Protein AF-A0A1D8GBT1-F1 (afdb_monomer_lite)

Organism: NCBI:txid1424294

Structure (mmCIF, N/CA/C/O backbone):
data_AF-A0A1D8GBT1-F1
#
_entry.id   AF-A0A1D8GBT1-F1
#
loop_
_atom_site.group_PDB
_atom_site.id
_atom_site.type_symbol
_atom_site.label_atom_id
_atom_site.label_alt_id
_atom_site.label_comp_id
_atom_site.label_asym_id
_atom_site.label_entity_id
_atom_site.label_seq_id
_atom_site.pdbx_PDB_ins_code
_atom_site.Cartn_x
_atom_site.Cartn_y
_atom_site.Cartn_z
_atom_site.occupancy
_atom_site.B_iso_or_equiv
_atom_site.auth_seq_id
_atom_site.auth_comp_id
_atom_site.auth_asym_id
_atom_site.auth_atom_id
_atom_site.pdbx_PDB_model_num
ATOM 1 N N . MET A 1 1 ? 41.142 -11.734 2.755 1.00 30.25 1 MET A N 1
ATOM 2 C CA . MET A 1 1 ? 40.835 -10.298 2.928 1.00 30.25 1 MET A CA 1
ATOM 3 C C . MET A 1 1 ? 39.717 -9.944 1.960 1.00 30.25 1 MET A C 1
ATOM 5 O O . MET A 1 1 ? 39.979 -9.838 0.774 1.00 30.25 1 MET A O 1
ATOM 9 N N . THR A 1 2 ? 38.467 -9.862 2.413 1.00 34.59 2 THR A N 1
ATOM 10 C CA . THR A 1 2 ? 37.314 -9.547 1.547 1.00 34.59 2 THR A CA 1
ATOM 11 C C . THR A 1 2 ? 36.825 -8.144 1.864 1.00 34.59 2 THR A C 1
ATOM 13 O O . THR A 1 2 ? 35.824 -7.959 2.551 1.00 34.59 2 THR A O 1
ATOM 16 N N . VAL A 1 3 ? 37.583 -7.155 1.401 1.00 45.44 3 VAL A N 1
ATOM 17 C CA . VAL A 1 3 ? 37.151 -5.759 1.393 1.00 45.44 3 VAL A CA 1
ATOM 18 C C . VAL A 1 3 ? 37.127 -5.325 -0.059 1.00 45.44 3 VAL A C 1
ATOM 20 O O . VAL A 1 3 ? 38.169 -5.113 -0.665 1.00 45.44 3 VAL A O 1
ATOM 23 N N . SER A 1 4 ? 35.930 -5.242 -0.621 1.00 46.09 4 SER A N 1
ATOM 24 C CA . SER A 1 4 ? 35.665 -4.422 -1.796 1.00 46.09 4 SER A CA 1
ATOM 25 C C . SER A 1 4 ? 34.162 -4.180 -1.839 1.00 46.09 4 SER A C 1
ATOM 27 O O . SER A 1 4 ? 33.392 -4.903 -2.472 1.00 46.09 4 SER A O 1
ATOM 29 N N . CYS A 1 5 ? 33.712 -3.187 -1.072 1.00 52.66 5 CYS A N 1
ATOM 30 C CA . CYS A 1 5 ? 32.503 -2.482 -1.471 1.00 52.66 5 CYS A CA 1
ATOM 31 C C . CYS A 1 5 ? 32.784 -1.915 -2.867 1.00 52.66 5 CYS A C 1
ATOM 33 O O . CYS A 1 5 ? 33.861 -1.362 -3.078 1.00 52.66 5 CYS A O 1
ATOM 35 N N . CYS A 1 6 ? 31.845 -2.079 -3.808 1.00 63.62 6 CYS A N 1
ATOM 36 C CA . CYS A 1 6 ? 31.926 -1.448 -5.128 1.00 63.62 6 CYS A CA 1
ATOM 37 C C . CYS A 1 6 ? 32.383 0.007 -4.942 1.00 63.62 6 CYS A C 1
ATOM 39 O O . CYS A 1 6 ? 31.752 0.730 -4.178 1.00 63.62 6 CYS A O 1
ATOM 41 N N . SER A 1 7 ? 33.467 0.443 -5.585 1.00 68.12 7 SER A N 1
ATOM 42 C CA . SER A 1 7 ? 33.971 1.820 -5.430 1.00 68.12 7 SER A CA 1
ATOM 43 C C . SER A 1 7 ? 32.926 2.872 -5.820 1.00 68.12 7 SER A C 1
ATOM 45 O O . SER A 1 7 ? 32.961 3.992 -5.329 1.00 68.12 7 SER A O 1
ATOM 47 N N . GLN A 1 8 ? 31.950 2.477 -6.640 1.00 71.75 8 GLN A N 1
ATOM 48 C CA . GLN A 1 8 ? 30.822 3.289 -7.093 1.00 71.75 8 GLN A CA 1
ATOM 49 C C . GLN A 1 8 ? 29.525 2.978 -6.336 1.00 71.75 8 GLN A C 1
ATOM 51 O O . GLN A 1 8 ? 28.431 2.989 -6.898 1.00 71.75 8 GLN A O 1
ATOM 56 N N . TYR A 1 9 ? 29.632 2.620 -5.060 1.00 71.19 9 TYR A N 1
ATOM 57 C CA . TYR A 1 9 ? 28.492 2.196 -4.253 1.00 71.19 9 TYR A CA 1
ATOM 58 C C . TYR A 1 9 ? 27.376 3.243 -4.177 1.00 71.19 9 TYR A C 1
ATOM 60 O O . TYR A 1 9 ? 26.202 2.893 -4.234 1.00 71.19 9 TYR A O 1
ATOM 68 N N . GLN A 1 10 ? 27.747 4.519 -4.068 1.00 66.88 10 GLN A N 1
ATOM 69 C CA . GLN A 1 10 ? 26.798 5.624 -4.000 1.00 66.88 10 GLN A CA 1
ATOM 70 C C . GLN A 1 10 ? 26.078 5.829 -5.337 1.00 66.88 10 GLN A C 1
ATOM 72 O O . GLN A 1 10 ? 24.858 5.877 -5.361 1.00 66.88 10 GLN A O 1
ATOM 77 N N . GLU A 1 11 ? 26.801 5.782 -6.456 1.00 71.38 11 GLU A N 1
ATOM 78 C CA . GLU A 1 11 ? 26.204 5.866 -7.796 1.00 71.38 11 GLU A CA 1
ATOM 79 C C . GLU A 1 11 ? 25.277 4.675 -8.086 1.00 71.38 11 GLU A C 1
ATOM 81 O O . GLU A 1 11 ? 24.184 4.851 -8.621 1.00 71.38 11 GLU A O 1
ATOM 86 N N . CYS A 1 12 ? 25.664 3.460 -7.678 1.00 74.94 12 CYS A N 1
ATOM 87 C CA . CYS A 1 12 ? 24.770 2.304 -7.763 1.00 74.94 12 CYS A CA 1
ATOM 88 C C . CYS A 1 12 ? 23.522 2.497 -6.880 1.00 74.94 12 CYS A C 1
ATOM 90 O O . CYS A 1 12 ? 22.429 2.058 -7.239 1.00 74.94 12 CYS A O 1
ATOM 92 N N . SER A 1 13 ? 23.691 3.155 -5.729 1.00 69.69 13 SER A N 1
ATOM 93 C CA . SER A 1 13 ? 22.624 3.474 -4.780 1.00 69.69 13 SER A CA 1
ATOM 94 C C . SER A 1 13 ? 21.638 4.512 -5.274 1.00 69.69 13 SER A C 1
ATOM 96 O O . SER A 1 13 ? 20.442 4.363 -5.011 1.00 69.69 13 SER A O 1
ATOM 98 N N . ASP A 1 14 ? 22.118 5.509 -6.001 1.00 66.12 14 ASP A N 1
ATOM 99 C CA . ASP A 1 14 ? 21.294 6.549 -6.606 1.00 66.12 14 ASP A CA 1
ATOM 100 C C . ASP A 1 14 ? 20.522 6.023 -7.824 1.00 66.12 14 ASP A C 1
ATOM 102 O O . ASP A 1 14 ? 19.384 6.429 -8.060 1.00 66.12 14 ASP A O 1
ATOM 106 N N . GLN A 1 15 ? 21.115 5.085 -8.572 1.00 70.06 15 GLN A N 1
ATOM 107 C CA . GLN A 1 15 ? 20.526 4.462 -9.767 1.00 70.06 15 GLN A CA 1
ATOM 108 C C . GLN A 1 15 ? 19.707 3.195 -9.474 1.00 70.06 15 GLN A C 1
ATOM 110 O O . GLN A 1 15 ? 19.226 2.551 -10.408 1.00 70.06 15 GLN A O 1
ATOM 115 N N . GLU A 1 16 ? 19.610 2.790 -8.203 1.00 70.69 16 GLU A N 1
ATOM 116 C CA . GLU A 1 16 ? 18.950 1.555 -7.737 1.00 70.69 16 GLU A CA 1
ATOM 117 C C . GLU A 1 16 ? 19.334 0.304 -8.549 1.00 70.69 16 GLU A C 1
ATOM 119 O O . GLU A 1 16 ? 18.567 -0.645 -8.720 1.00 70.69 16 GLU A O 1
ATOM 124 N N . SER A 1 17 ? 20.550 0.302 -9.085 1.00 76.62 17 SER A N 1
ATOM 125 C CA . SER A 1 17 ? 21.043 -0.726 -9.989 1.00 76.62 17 SER A CA 1
ATOM 126 C C . SER A 1 17 ? 22.566 -0.715 -10.010 1.00 76.62 17 SER A C 1
ATOM 128 O O . SER A 1 17 ? 23.221 0.269 -9.677 1.00 76.62 17 SER A O 1
ATOM 130 N N . CYS A 1 18 ? 23.171 -1.844 -10.378 1.00 80.88 18 CYS A N 1
ATOM 131 C CA . CYS A 1 18 ? 24.615 -1.884 -10.572 1.00 80.88 18 CYS A CA 1
ATOM 132 C C . CYS A 1 18 ? 24.977 -1.173 -11.880 1.00 80.88 18 CYS A C 1
ATOM 134 O O . CYS A 1 18 ? 24.577 -1.634 -12.950 1.00 80.88 18 CYS A O 1
ATOM 136 N N . ILE A 1 19 ? 25.762 -0.100 -11.778 1.00 80.75 19 ILE A N 1
ATOM 137 C CA . ILE A 1 19 ? 26.189 0.715 -12.924 1.00 80.75 19 ILE A CA 1
ATOM 138 C C . ILE A 1 19 ? 27.454 0.191 -13.626 1.00 80.75 19 ILE A C 1
ATOM 140 O O . ILE A 1 19 ? 27.881 0.754 -14.629 1.00 80.75 19 ILE A O 1
ATOM 144 N N . GLN A 1 20 ? 28.062 -0.886 -13.112 1.00 82.62 20 GLN A N 1
ATOM 145 C CA . GLN A 1 20 ? 29.248 -1.493 -13.719 1.00 82.62 20 GLN A CA 1
ATOM 146 C C . GLN A 1 20 ? 28.909 -2.065 -15.098 1.00 82.62 20 GLN A C 1
ATOM 148 O O . GLN A 1 20 ? 28.018 -2.909 -15.236 1.00 82.62 20 GLN A O 1
ATOM 153 N N . SER A 1 21 ? 29.646 -1.617 -16.111 1.00 78.56 21 SER A N 1
ATOM 154 C CA . SER A 1 21 ? 29.493 -2.059 -17.500 1.00 78.56 21 SER A CA 1
ATOM 155 C C . SER A 1 21 ? 30.147 -3.417 -17.765 1.00 78.56 21 SER A C 1
ATOM 157 O O . SER A 1 21 ? 29.702 -4.146 -18.649 1.00 78.56 21 SER A O 1
ATOM 159 N N . ILE A 1 22 ? 31.171 -3.779 -16.987 1.00 81.81 22 ILE A N 1
ATOM 160 C CA . ILE A 1 22 ? 31.907 -5.041 -17.119 1.00 81.81 22 ILE A CA 1
ATOM 161 C C . ILE A 1 22 ? 31.127 -6.161 -16.424 1.00 81.81 22 ILE A C 1
ATOM 163 O O . ILE A 1 22 ? 30.867 -6.108 -15.219 1.00 81.81 22 ILE A O 1
ATOM 167 N N . GLU A 1 23 ? 30.754 -7.195 -17.180 1.00 78.25 23 GLU A N 1
ATOM 168 C CA . GLU A 1 23 ? 29.812 -8.214 -16.710 1.00 78.25 23 GLU A CA 1
ATOM 169 C C . GLU A 1 23 ? 30.361 -9.084 -15.569 1.00 78.25 23 GLU A C 1
ATOM 171 O O . GLU A 1 23 ? 29.628 -9.414 -14.637 1.00 78.25 23 GLU A O 1
ATOM 176 N N . GLU A 1 24 ? 31.654 -9.399 -15.588 1.00 80.00 24 GLU A N 1
ATOM 177 C CA . GLU A 1 24 ? 32.333 -10.178 -14.542 1.00 80.00 24 GLU A CA 1
ATOM 178 C C . GLU A 1 24 ? 32.269 -9.457 -13.186 1.00 80.00 24 GLU A C 1
ATOM 180 O O . GLU A 1 24 ? 31.809 -10.019 -12.191 1.00 80.00 24 GLU A O 1
ATOM 185 N N . ILE A 1 25 ? 32.589 -8.160 -13.173 1.00 75.81 25 ILE A N 1
ATOM 186 C CA . ILE A 1 25 ? 32.513 -7.305 -11.978 1.00 75.81 25 ILE A CA 1
ATOM 187 C C . ILE A 1 25 ? 31.057 -7.141 -11.524 1.00 75.81 25 ILE A C 1
ATOM 189 O O . ILE A 1 25 ? 30.754 -7.162 -10.328 1.00 75.81 25 ILE A O 1
ATOM 193 N N . ARG A 1 26 ? 30.119 -7.016 -12.469 1.00 74.19 26 ARG A N 1
ATOM 194 C CA . ARG A 1 26 ? 28.684 -6.905 -12.176 1.00 74.19 26 ARG A CA 1
ATOM 195 C C . ARG A 1 26 ? 28.119 -8.170 -11.522 1.00 74.19 26 ARG A C 1
ATOM 197 O O . ARG A 1 26 ? 27.229 -8.053 -10.676 1.00 74.19 26 ARG A O 1
ATOM 204 N N . ARG A 1 27 ? 28.607 -9.362 -11.888 1.00 75.88 27 ARG A N 1
ATOM 205 C CA . ARG A 1 27 ? 28.220 -10.644 -11.261 1.00 75.88 27 ARG A CA 1
ATOM 206 C C . ARG A 1 27 ? 28.731 -10.756 -9.826 1.00 75.88 27 ARG A C 1
ATOM 208 O O . ARG A 1 27 ? 28.022 -11.281 -8.971 1.00 75.88 27 ARG A O 1
ATOM 215 N N . GLU A 1 28 ? 29.906 -10.207 -9.549 1.00 79.19 28 GLU A N 1
ATOM 216 C CA . GLU A 1 28 ? 30.514 -10.211 -8.212 1.00 79.19 28 GLU A CA 1
ATOM 217 C C . GLU A 1 28 ? 30.113 -9.004 -7.346 1.00 79.19 28 GLU A C 1
ATOM 219 O O . GLU A 1 28 ? 30.463 -8.924 -6.166 1.00 79.19 28 GLU A O 1
ATOM 224 N N . CYS A 1 29 ? 29.330 -8.072 -7.897 1.00 75.06 29 CYS A N 1
ATOM 225 C CA . CYS A 1 29 ? 28.924 -6.854 -7.211 1.00 75.06 29 CYS A CA 1
ATOM 226 C C . CYS A 1 29 ? 28.079 -7.163 -5.963 1.00 75.06 29 CYS A C 1
ATOM 228 O O . CYS A 1 29 ? 26.885 -7.466 -6.040 1.00 75.06 29 CYS A O 1
ATOM 230 N N . GLN A 1 30 ? 28.677 -7.011 -4.778 1.00 71.31 30 GLN A N 1
ATOM 231 C CA . GLN A 1 30 ? 27.967 -7.216 -3.512 1.00 71.31 30 GLN A CA 1
ATOM 232 C C . GLN A 1 30 ? 26.784 -6.261 -3.332 1.00 71.31 30 GLN A C 1
ATOM 234 O O . GLN A 1 30 ? 25.798 -6.633 -2.702 1.00 71.31 30 GLN A O 1
ATOM 239 N N . TYR A 1 31 ? 26.857 -5.050 -3.893 1.00 70.69 31 TYR A N 1
ATOM 240 C CA . TYR A 1 31 ? 25.746 -4.103 -3.848 1.00 70.69 31 TYR A CA 1
ATOM 241 C C . TYR A 1 31 ? 24.533 -4.612 -4.634 1.00 70.69 31 TYR A C 1
ATOM 243 O O . TYR A 1 31 ? 23.427 -4.583 -4.112 1.00 70.69 31 TYR A O 1
ATOM 251 N N . LYS A 1 32 ? 24.742 -5.186 -5.827 1.00 74.88 32 LYS A N 1
ATOM 252 C CA . LYS A 1 32 ? 23.678 -5.837 -6.607 1.00 74.88 32 LYS A CA 1
ATOM 253 C C . LYS A 1 32 ? 23.001 -6.951 -5.806 1.00 74.88 32 LYS A C 1
ATOM 255 O O . LYS A 1 32 ? 21.782 -6.969 -5.708 1.00 74.88 32 LYS A O 1
ATOM 260 N N . ARG A 1 33 ? 23.787 -7.827 -5.170 1.00 76.00 33 ARG A N 1
ATOM 261 C CA . ARG A 1 33 ? 23.253 -8.921 -4.335 1.00 76.00 33 ARG A CA 1
ATOM 262 C C . ARG A 1 33 ? 22.451 -8.397 -3.145 1.00 76.00 33 ARG A C 1
ATOM 264 O O . ARG A 1 33 ? 21.431 -8.967 -2.785 1.00 76.00 33 ARG A O 1
ATOM 271 N N . LYS A 1 34 ? 22.900 -7.300 -2.536 1.00 71.56 34 LYS A N 1
ATOM 272 C CA . LYS A 1 34 ? 22.199 -6.647 -1.427 1.00 71.56 34 LYS A CA 1
ATOM 273 C C . LYS A 1 34 ? 20.929 -5.921 -1.884 1.00 71.56 34 LYS A C 1
ATOM 275 O O . LYS A 1 34 ? 19.933 -5.978 -1.174 1.00 71.56 34 LYS A O 1
ATOM 280 N N . LEU A 1 35 ? 20.925 -5.322 -3.076 1.00 71.44 35 LEU A N 1
ATOM 281 C CA . LEU A 1 35 ? 19.723 -4.778 -3.716 1.00 71.44 35 LEU A CA 1
ATOM 282 C C . LEU A 1 35 ? 18.696 -5.868 -4.034 1.00 71.44 35 LEU A C 1
ATOM 284 O O . LEU A 1 35 ? 17.516 -5.686 -3.757 1.00 71.44 35 LEU A O 1
ATOM 288 N N . GLU A 1 36 ? 19.134 -7.015 -4.556 1.00 72.19 36 GLU A N 1
ATOM 289 C CA . GLU A 1 36 ? 18.283 -8.19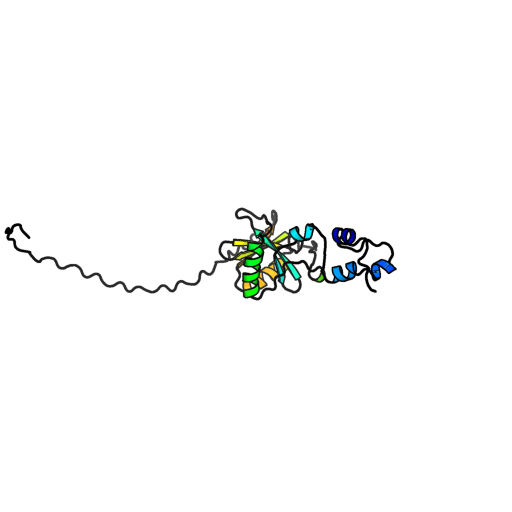8 -4.768 1.00 72.19 36 GLU A CA 1
ATOM 290 C C . GLU A 1 36 ? 17.690 -8.723 -3.447 1.00 72.19 36 GLU A C 1
ATOM 292 O O . GLU A 1 36 ? 16.617 -9.317 -3.438 1.00 72.19 36 GLU A O 1
ATOM 297 N N . GLN A 1 37 ? 18.357 -8.455 -2.320 1.00 70.75 37 GLN A N 1
ATOM 298 C CA . GLN A 1 37 ? 17.876 -8.724 -0.960 1.00 70.75 37 GLN A CA 1
ATOM 299 C C . GLN A 1 37 ? 17.068 -7.559 -0.351 1.00 70.75 37 GLN A C 1
ATOM 301 O O . GLN A 1 37 ? 16.701 -7.616 0.821 1.00 70.75 37 GLN A O 1
ATOM 306 N N . GLY A 1 38 ? 16.799 -6.492 -1.111 1.00 58.16 38 GLY A N 1
ATOM 307 C CA . GLY A 1 38 ? 16.016 -5.332 -0.670 1.00 58.16 38 GLY A CA 1
ATOM 308 C C . GLY A 1 38 ? 16.769 -4.325 0.210 1.00 58.16 38 GLY A C 1
ATOM 309 O O . GLY A 1 38 ? 16.144 -3.509 0.886 1.00 58.16 38 GLY A O 1
ATOM 310 N N . ILE A 1 39 ? 18.103 -4.362 0.241 1.00 60.25 39 ILE A N 1
ATOM 311 C CA . ILE A 1 39 ? 18.930 -3.464 1.055 1.00 60.25 39 ILE A CA 1
ATOM 312 C C . ILE A 1 39 ? 19.532 -2.365 0.166 1.00 60.25 39 ILE A C 1
ATOM 314 O O . ILE A 1 39 ? 20.521 -2.592 -0.532 1.00 60.25 39 ILE A O 1
ATOM 318 N N . ASN A 1 40 ? 18.962 -1.155 0.231 1.00 59.16 40 ASN A N 1
ATOM 319 C CA . ASN A 1 40 ? 19.525 0.062 -0.363 1.00 59.16 40 ASN A CA 1
ATOM 320 C C . ASN A 1 40 ? 20.121 0.962 0.741 1.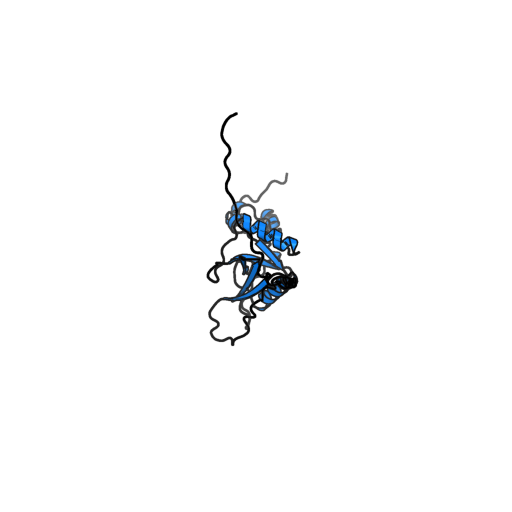00 59.16 40 ASN A C 1
ATOM 322 O O . ASN A 1 40 ? 19.511 1.133 1.795 1.00 59.16 40 ASN A O 1
ATOM 326 N N . TYR A 1 41 ? 21.329 1.487 0.538 1.00 55.97 41 TYR A N 1
ATOM 327 C CA . TYR A 1 41 ? 22.185 1.977 1.626 1.00 55.97 41 TYR A CA 1
ATOM 328 C C . TYR A 1 41 ? 22.368 3.499 1.683 1.00 55.97 41 TYR A C 1
ATOM 330 O O . TYR A 1 41 ? 22.559 4.011 2.781 1.00 55.97 41 TYR A O 1
ATOM 338 N N . TYR A 1 42 ? 22.337 4.210 0.549 1.00 50.44 42 TYR A N 1
ATOM 339 C CA . TYR A 1 42 ? 22.670 5.646 0.490 1.00 50.44 42 TYR A CA 1
ATOM 340 C C . TYR A 1 42 ? 21.693 6.497 -0.316 1.00 50.44 42 TYR A C 1
ATOM 342 O O . TYR A 1 42 ? 21.922 7.692 -0.471 1.00 50.44 42 TYR A O 1
ATOM 350 N N . SER A 1 43 ? 20.594 5.924 -0.811 1.00 49.69 43 SER A N 1
ATOM 351 C CA . SER A 1 43 ? 19.583 6.715 -1.506 1.00 49.69 43 SER A CA 1
ATOM 352 C C . SER A 1 43 ? 19.064 7.773 -0.528 1.00 49.69 43 SER A C 1
ATOM 354 O O . SER A 1 43 ? 18.414 7.446 0.459 1.00 49.69 43 SER A O 1
ATOM 356 N N . HIS A 1 44 ? 19.356 9.052 -0.769 1.00 43.66 44 HIS A N 1
ATOM 357 C CA . HIS A 1 44 ? 18.767 10.160 -0.007 1.00 43.66 44 HIS A CA 1
ATOM 358 C C . HIS A 1 44 ? 17.235 10.205 -0.169 1.00 43.66 44 HIS A C 1
ATOM 360 O O . HIS A 1 44 ? 16.543 10.787 0.660 1.00 43.66 44 HIS A O 1
ATOM 366 N N . LYS A 1 45 ? 16.686 9.490 -1.165 1.00 47.12 45 LYS A N 1
ATOM 367 C CA . LYS A 1 45 ? 15.249 9.210 -1.285 1.00 47.12 45 LYS A CA 1
ATOM 368 C C . LYS A 1 45 ? 14.745 8.194 -0.257 1.00 47.12 45 LYS A C 1
ATOM 370 O O . LYS A 1 45 ? 13.538 8.059 -0.099 1.00 47.12 45 LYS A O 1
ATOM 375 N N . THR A 1 46 ? 15.613 7.483 0.471 1.00 47.88 46 THR A N 1
ATOM 376 C CA . THR A 1 46 ? 15.164 6.499 1.471 1.00 47.88 46 THR A CA 1
ATOM 377 C C . THR A 1 46 ? 14.344 7.129 2.594 1.00 47.88 46 THR A C 1
ATOM 379 O O . THR A 1 46 ? 13.456 6.464 3.125 1.00 47.88 46 THR A O 1
ATOM 382 N N . GLU A 1 47 ? 14.550 8.410 2.920 1.00 47.47 47 GLU A N 1
ATOM 383 C CA . GLU A 1 47 ? 13.662 9.122 3.847 1.00 47.47 47 GLU A CA 1
ATOM 384 C C . GLU A 1 47 ? 12.294 9.437 3.233 1.00 47.47 47 GLU A C 1
ATOM 386 O O . GLU A 1 47 ? 11.287 9.292 3.921 1.00 47.47 47 GLU A O 1
ATOM 391 N N . GLU A 1 48 ? 12.232 9.746 1.935 1.00 47.66 48 GLU A N 1
ATOM 392 C CA . GLU A 1 48 ? 10.977 9.934 1.186 1.00 47.66 48 GLU A CA 1
ATOM 393 C C . GLU A 1 48 ? 10.221 8.614 0.941 1.00 47.66 48 GLU A C 1
ATOM 395 O O . GLU A 1 48 ? 9.009 8.620 0.713 1.00 47.66 48 GLU A O 1
ATOM 400 N N . THR A 1 49 ? 10.911 7.469 1.014 1.00 53.16 49 THR A N 1
ATOM 401 C CA . THR A 1 49 ? 10.295 6.135 0.894 1.00 53.16 49 THR A CA 1
ATOM 402 C C . THR A 1 49 ? 9.777 5.559 2.210 1.00 53.16 49 THR A C 1
ATOM 404 O O . THR A 1 49 ? 9.098 4.528 2.167 1.00 53.16 49 THR A O 1
ATOM 407 N N . LYS A 1 50 ? 10.056 6.196 3.361 1.00 68.19 50 LYS A N 1
ATOM 408 C CA . LYS A 1 50 ? 9.475 5.783 4.647 1.00 68.19 50 LYS A CA 1
ATOM 409 C C . LYS A 1 50 ? 7.971 6.035 4.595 1.00 68.19 50 LYS A C 1
ATOM 411 O O . LYS A 1 50 ? 7.503 7.167 4.517 1.00 68.19 50 LYS A O 1
ATOM 416 N N . GLY A 1 51 ? 7.210 4.957 4.612 1.00 84.44 51 GLY A N 1
ATOM 417 C CA . GLY A 1 51 ? 5.755 4.971 4.619 1.00 84.44 51 GLY A CA 1
ATOM 418 C C . GLY A 1 51 ? 5.250 3.659 5.186 1.00 84.44 51 GLY A C 1
ATOM 419 O O . GLY A 1 51 ? 6.044 2.797 5.536 1.00 84.44 51 GLY A O 1
ATOM 420 N N . VAL A 1 52 ? 3.938 3.488 5.275 1.00 94.75 52 VAL A N 1
ATOM 421 C CA . VAL A 1 52 ? 3.363 2.193 5.648 1.00 94.75 52 VAL A CA 1
ATOM 422 C C . VAL A 1 52 ? 3.030 1.447 4.367 1.00 94.75 52 VAL A C 1
ATOM 424 O O . VAL A 1 52 ? 2.261 1.948 3.542 1.00 94.75 52 VAL A O 1
ATOM 427 N N . TYR A 1 53 ? 3.604 0.260 4.198 1.00 96.19 53 TYR A N 1
ATOM 428 C CA . TYR A 1 53 ? 3.239 -0.651 3.124 1.00 96.19 53 TYR A CA 1
ATOM 429 C C . TYR A 1 53 ? 2.538 -1.879 3.694 1.00 96.19 53 TYR A C 1
ATOM 431 O O . TYR A 1 53 ? 3.068 -2.542 4.584 1.00 96.19 53 TYR A O 1
ATOM 439 N N . LEU A 1 54 ? 1.359 -2.188 3.159 1.00 97.00 54 LEU A N 1
ATOM 440 C CA . LEU A 1 54 ? 0.572 -3.357 3.539 1.00 97.00 54 LEU A CA 1
ATOM 441 C C . LEU A 1 54 ? 0.882 -4.523 2.624 1.00 97.00 54 LEU A C 1
ATOM 443 O O . LEU A 1 54 ? 0.885 -4.358 1.404 1.00 97.00 54 LEU A O 1
ATOM 447 N N . LEU A 1 55 ? 1.074 -5.698 3.215 1.00 97.06 55 LEU A N 1
ATOM 448 C CA . LEU A 1 55 ? 1.208 -6.947 2.484 1.00 97.06 55 LEU A CA 1
ATOM 449 C C . LEU A 1 55 ? -0.133 -7.688 2.477 1.00 97.06 55 LEU A C 1
ATOM 451 O O . LEU A 1 55 ? -0.597 -8.169 3.510 1.00 97.06 55 LEU A O 1
ATOM 455 N N . ILE A 1 56 ? -0.761 -7.783 1.307 1.00 96.69 56 ILE A N 1
ATOM 456 C CA . ILE A 1 56 ? -2.030 -8.496 1.111 1.00 96.69 56 ILE A CA 1
ATOM 457 C C . ILE A 1 56 ? -1.889 -9.376 -0.132 1.00 96.69 56 ILE A C 1
ATOM 459 O O . ILE A 1 56 ? -1.518 -8.883 -1.194 1.00 96.69 56 ILE A O 1
ATOM 463 N N . ASP A 1 57 ? -2.196 -10.671 -0.005 1.00 94.50 57 ASP A N 1
ATOM 464 C CA . ASP A 1 57 ? -2.115 -11.643 -1.115 1.00 94.50 57 ASP A CA 1
ATOM 465 C C . ASP A 1 57 ? -0.712 -11.682 -1.766 1.00 94.50 57 ASP A C 1
ATOM 467 O O . ASP A 1 57 ? -0.565 -11.678 -2.983 1.00 94.50 57 ASP A O 1
ATOM 471 N N . GLY A 1 58 ? 0.341 -11.620 -0.938 1.00 94.50 58 GLY A N 1
ATOM 472 C CA . GLY A 1 58 ? 1.737 -11.638 -1.398 1.00 94.50 58 GLY A CA 1
ATOM 473 C C . GLY A 1 58 ? 2.205 -10.366 -2.111 1.00 94.50 58 GLY A C 1
ATOM 474 O O . GLY A 1 58 ? 3.294 -10.362 -2.680 1.00 94.50 58 GLY A O 1
ATOM 475 N N . ARG A 1 59 ? 1.418 -9.284 -2.076 1.00 96.38 59 ARG A N 1
ATOM 476 C CA . ARG A 1 59 ? 1.732 -8.023 -2.752 1.00 96.38 59 ARG A CA 1
ATOM 477 C C . ARG A 1 59 ? 1.719 -6.823 -1.814 1.00 96.38 59 ARG A C 1
ATOM 479 O O . ARG A 1 59 ? 0.904 -6.751 -0.895 1.00 96.38 59 ARG A O 1
ATOM 486 N N . MET A 1 60 ? 2.618 -5.877 -2.076 1.00 95.69 60 MET A N 1
ATOM 487 C CA . MET A 1 60 ? 2.761 -4.637 -1.320 1.00 95.69 60 MET A CA 1
ATOM 488 C C . MET A 1 60 ? 1.922 -3.487 -1.880 1.00 95.69 60 MET A C 1
ATOM 490 O O . MET A 1 60 ? 1.922 -3.219 -3.084 1.00 95.69 60 MET A O 1
ATOM 494 N N . TYR A 1 61 ? 1.285 -2.749 -0.973 1.00 97.12 61 TYR A N 1
ATOM 495 C CA . TYR A 1 61 ? 0.468 -1.574 -1.272 1.00 97.12 61 TYR A CA 1
ATOM 496 C C . TYR A 1 61 ? 0.858 -0.413 -0.372 1.00 97.12 61 TYR A C 1
ATOM 498 O O . TYR A 1 61 ? 1.050 -0.603 0.825 1.00 97.12 61 TYR A O 1
ATOM 506 N N . ARG A 1 62 ? 0.953 0.796 -0.925 1.00 95.75 62 ARG A N 1
ATOM 507 C CA . ARG A 1 62 ? 1.344 1.986 -0.163 1.00 95.75 62 ARG A CA 1
ATOM 508 C C . ARG A 1 62 ? 0.130 2.605 0.515 1.00 95.75 62 ARG A C 1
ATOM 510 O O . ARG A 1 62 ? -0.881 2.847 -0.143 1.00 95.75 62 ARG A O 1
ATOM 517 N N . VAL A 1 63 ? 0.260 2.944 1.792 1.00 97.38 63 VAL A N 1
ATOM 518 C CA . VAL A 1 63 ? -0.741 3.709 2.542 1.00 97.38 63 VAL A CA 1
ATOM 519 C C . VAL A 1 63 ? -0.279 5.153 2.696 1.00 97.38 63 VAL A C 1
ATOM 521 O O . VAL A 1 63 ? 0.873 5.420 3.038 1.00 97.38 63 VAL A O 1
ATOM 524 N N . GLY A 1 64 ? -1.184 6.095 2.447 1.00 95.56 64 GLY A N 1
ATOM 525 C CA . GLY A 1 64 ? -0.948 7.516 2.682 1.00 95.56 64 GLY A CA 1
ATOM 526 C C . GLY A 1 64 ? -2.151 8.201 3.316 1.00 95.56 64 GLY A C 1
ATOM 527 O O . GLY A 1 64 ? -3.289 7.735 3.205 1.00 95.56 64 GLY A O 1
ATOM 528 N N . LYS A 1 65 ? -1.904 9.333 3.972 1.00 95.25 65 LYS A N 1
ATOM 529 C CA . LYS A 1 65 ? -2.937 10.132 4.631 1.00 95.25 65 LYS A CA 1
ATOM 530 C C . LYS A 1 65 ? -3.858 10.746 3.588 1.00 95.25 65 LYS A C 1
ATOM 532 O O . LYS A 1 65 ? -3.389 11.346 2.620 1.00 95.25 65 LYS A O 1
ATOM 537 N N . ARG A 1 66 ? -5.170 10.605 3.754 1.00 95.00 66 ARG A N 1
ATOM 538 C CA . ARG A 1 66 ? -6.127 11.265 2.864 1.00 95.00 66 ARG A CA 1
ATOM 539 C C . ARG A 1 66 ? -6.358 12.703 3.328 1.00 95.00 66 ARG A C 1
ATOM 541 O O . ARG A 1 66 ? -6.489 12.958 4.522 1.00 95.00 66 ARG A O 1
ATOM 548 N N . ALA A 1 67 ? -6.447 13.636 2.382 1.00 91.75 67 ALA A N 1
ATOM 549 C CA . ALA A 1 67 ? -6.919 14.989 2.666 1.00 91.75 67 ALA A CA 1
ATOM 550 C C . ALA A 1 67 ? -8.327 14.964 3.290 1.00 91.75 67 ALA A C 1
ATOM 552 O O . ALA A 1 67 ? -9.181 14.193 2.854 1.00 91.75 67 ALA A O 1
ATOM 553 N N . ALA A 1 68 ? -8.597 15.846 4.258 1.00 88.25 68 ALA A N 1
ATOM 554 C CA . ALA A 1 68 ? -9.940 15.989 4.830 1.00 88.25 68 ALA A CA 1
ATOM 555 C C . ALA A 1 68 ? -10.975 16.375 3.757 1.00 88.25 68 ALA A C 1
ATOM 557 O O . ALA A 1 68 ? -12.085 15.846 3.726 1.00 88.25 68 ALA A O 1
ATOM 558 N N . TYR A 1 69 ? -10.565 17.247 2.831 1.00 83.12 69 TYR A N 1
ATOM 559 C CA . TYR A 1 69 ? -11.378 17.724 1.722 1.00 83.12 69 TYR A CA 1
ATOM 560 C C . TYR A 1 69 ? -10.780 17.230 0.402 1.00 83.12 69 TYR A C 1
ATOM 562 O O . TYR A 1 69 ? -9.845 17.817 -0.140 1.00 83.12 69 TYR A O 1
ATOM 570 N N . GLY A 1 70 ? -11.305 16.117 -0.111 1.00 80.56 70 GLY A N 1
ATOM 571 C CA . GLY A 1 70 ? -10.996 15.620 -1.452 1.00 80.56 70 GLY A CA 1
ATOM 572 C C . GLY A 1 70 ? -10.237 14.295 -1.501 1.00 80.56 70 GLY A C 1
ATOM 573 O O . GLY A 1 70 ? -10.262 13.487 -0.574 1.00 80.56 70 GLY A O 1
ATOM 574 N N . ALA A 1 71 ? -9.625 14.052 -2.660 1.00 83.25 71 ALA A N 1
ATOM 575 C CA . ALA A 1 71 ? -9.051 12.768 -3.062 1.00 83.25 71 ALA A CA 1
ATOM 576 C C . ALA A 1 71 ? -7.519 12.699 -2.926 1.00 83.25 71 ALA A C 1
ATOM 578 O O . ALA A 1 71 ? -6.941 11.638 -3.181 1.00 83.25 71 ALA A O 1
ATOM 579 N N . TYR A 1 72 ? -6.871 13.799 -2.534 1.00 87.88 72 TYR A N 1
ATOM 580 C CA . TYR A 1 72 ? -5.418 13.889 -2.429 1.00 87.88 72 TYR A CA 1
ATOM 581 C C . TYR A 1 72 ? -4.856 12.976 -1.339 1.00 87.88 72 TYR A C 1
ATOM 583 O O . TYR A 1 72 ? -5.516 12.680 -0.336 1.00 87.88 72 TYR A O 1
ATOM 591 N N . THR A 1 73 ? -3.619 12.539 -1.562 1.00 91.69 73 THR A N 1
ATOM 592 C CA . THR A 1 73 ? -2.850 11.726 -0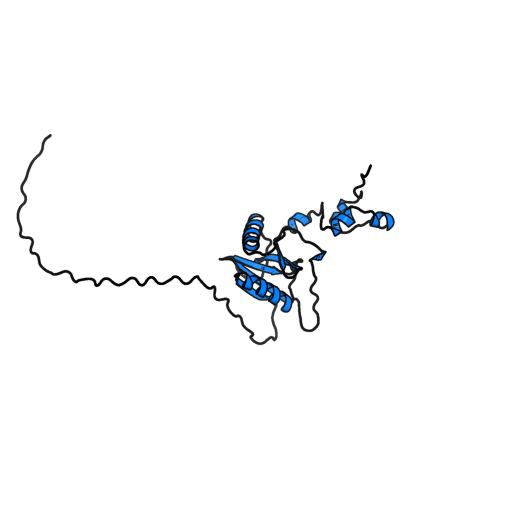.625 1.00 91.69 73 THR A CA 1
ATOM 593 C C . THR A 1 73 ? -1.586 12.457 -0.235 1.00 91.69 73 THR A C 1
ATOM 595 O O . THR A 1 73 ? -0.824 12.873 -1.102 1.00 91.69 73 THR A O 1
ATOM 598 N N . TYR A 1 74 ? -1.367 12.564 1.068 1.00 92.00 74 TYR A N 1
ATOM 599 C CA . TYR A 1 74 ? -0.154 13.095 1.660 1.00 92.00 74 TYR A CA 1
ATOM 600 C C . TYR A 1 74 ? 0.685 11.959 2.259 1.00 92.00 74 TYR A C 1
ATOM 602 O O . TYR A 1 74 ? 0.136 10.910 2.626 1.00 92.00 74 TYR A O 1
ATOM 610 N N . PRO A 1 75 ? 2.011 12.141 2.361 1.00 91.25 75 PRO A N 1
ATOM 611 C CA . PRO A 1 75 ? 2.858 11.273 3.168 1.00 91.25 75 PRO A CA 1
ATOM 612 C C . PRO A 1 75 ? 2.372 11.216 4.622 1.00 91.25 75 PRO A C 1
ATOM 614 O O . PRO A 1 75 ? 1.758 12.162 5.113 1.00 91.25 75 PRO A O 1
ATOM 617 N N . LEU A 1 76 ? 2.643 10.098 5.292 1.00 91.75 76 LEU A N 1
ATOM 618 C CA . LEU A 1 76 ? 2.395 9.945 6.725 1.00 91.75 76 LEU A CA 1
ATOM 619 C C . LEU A 1 76 ? 3.576 10.516 7.509 1.00 91.75 76 LEU A C 1
ATOM 621 O O . LEU A 1 76 ? 4.731 10.291 7.143 1.00 91.75 76 LEU A O 1
ATOM 625 N N . GLU A 1 77 ? 3.298 11.209 8.606 1.00 91.19 77 GLU A N 1
ATOM 626 C CA . GLU A 1 77 ? 4.341 11.622 9.542 1.00 91.19 77 GLU A CA 1
ATOM 627 C C . GLU A 1 77 ? 4.881 10.420 10.330 1.00 91.19 77 GLU A C 1
ATOM 629 O O . GLU A 1 77 ? 4.212 9.402 10.498 1.00 91.19 77 GLU A O 1
ATOM 634 N N . ARG A 1 78 ? 6.092 10.531 10.888 1.00 88.62 78 ARG A N 1
ATOM 635 C CA . ARG A 1 78 ? 6.745 9.416 11.602 1.00 88.62 78 ARG A CA 1
ATOM 636 C C . ARG A 1 78 ? 5.910 8.853 12.760 1.00 88.62 78 ARG A C 1
ATOM 638 O O . ARG A 1 78 ? 5.932 7.649 13.001 1.00 88.62 78 ARG A O 1
ATOM 645 N N . GLN A 1 79 ? 5.197 9.715 13.485 1.00 90.94 79 GLN A N 1
ATOM 646 C CA . GLN A 1 79 ? 4.317 9.292 14.578 1.00 90.94 79 GLN A CA 1
ATOM 647 C C . GLN A 1 79 ? 3.086 8.545 14.043 1.00 90.94 79 GLN A C 1
ATOM 649 O O . GLN A 1 79 ? 2.700 7.524 14.609 1.00 90.94 79 GLN A O 1
ATOM 654 N N . GLU A 1 80 ? 2.529 9.005 12.920 1.00 92.38 80 GLU A N 1
ATOM 655 C CA . GLU A 1 80 ? 1.394 8.367 12.249 1.00 92.38 80 GLU A CA 1
ATOM 656 C C . GLU A 1 80 ? 1.774 7.006 11.661 1.00 92.38 80 GLU A C 1
ATOM 658 O O . GLU A 1 80 ? 0.999 6.067 11.796 1.00 92.38 80 GLU A O 1
ATOM 663 N N . ILE A 1 81 ? 2.969 6.873 11.068 1.00 93.62 81 ILE A N 1
ATOM 664 C CA . ILE A 1 81 ? 3.494 5.592 10.564 1.00 93.62 81 ILE A CA 1
ATOM 665 C C . ILE A 1 81 ? 3.468 4.550 11.681 1.00 93.62 81 ILE A C 1
ATOM 667 O O . ILE A 1 81 ? 2.886 3.483 11.510 1.00 93.62 81 ILE A O 1
ATOM 671 N N . LYS A 1 82 ? 4.046 4.881 12.842 1.00 93.94 82 LYS A N 1
ATOM 672 C CA . LYS A 1 82 ? 4.103 3.958 13.978 1.00 93.94 82 LYS A CA 1
ATOM 673 C C . LYS A 1 82 ? 2.706 3.614 14.499 1.00 93.94 82 LYS A C 1
ATOM 675 O O . LYS A 1 82 ? 2.391 2.440 14.651 1.00 93.94 82 LYS A O 1
ATOM 680 N N . ALA A 1 83 ? 1.865 4.622 14.734 1.00 94.81 83 ALA A N 1
ATOM 681 C CA . ALA A 1 83 ? 0.515 4.411 15.253 1.00 94.81 83 ALA A CA 1
ATOM 682 C C . ALA A 1 83 ? -0.345 3.557 14.306 1.00 94.81 83 ALA A C 1
ATOM 684 O O . ALA A 1 83 ? -1.049 2.651 14.750 1.00 94.81 83 ALA A O 1
ATOM 685 N N . LEU A 1 84 ? -0.262 3.816 12.999 1.00 96.12 84 LEU A N 1
ATOM 686 C CA . LEU A 1 84 ? -0.994 3.071 11.983 1.00 96.12 84 LEU A CA 1
ATOM 687 C C . LEU A 1 84 ? -0.503 1.624 11.878 1.00 96.12 84 LEU A C 1
ATOM 689 O O . LEU A 1 84 ? -1.330 0.712 11.881 1.00 96.12 84 LEU A O 1
ATOM 693 N N . SER A 1 85 ? 0.815 1.405 11.821 1.00 95.81 85 SER A N 1
ATOM 694 C CA . SER A 1 85 ? 1.393 0.057 11.797 1.00 95.81 85 SER A CA 1
ATOM 695 C C . SER A 1 85 ? 0.980 -0.741 13.032 1.00 95.81 85 SER A C 1
ATOM 697 O O . SER A 1 85 ? 0.477 -1.849 12.875 1.00 95.81 85 SER A O 1
ATOM 699 N N . ASP A 1 86 ? 1.063 -0.155 14.233 1.00 96.25 86 ASP A N 1
ATOM 700 C CA . ASP A 1 86 ? 0.670 -0.816 15.483 1.00 96.25 86 ASP A CA 1
ATOM 701 C C . ASP A 1 86 ? -0.806 -1.264 15.463 1.00 96.25 86 ASP A C 1
ATOM 703 O O . ASP A 1 86 ? -1.133 -2.351 15.943 1.00 96.25 86 ASP A O 1
ATOM 707 N N . ILE A 1 87 ? -1.718 -0.444 14.924 1.00 97.06 87 ILE A N 1
ATOM 708 C CA . ILE A 1 87 ? -3.152 -0.780 14.820 1.00 97.06 87 ILE A CA 1
ATOM 709 C C . ILE A 1 87 ? -3.374 -1.933 13.836 1.00 97.06 87 ILE A C 1
ATOM 711 O O . ILE A 1 87 ? -4.111 -2.874 14.138 1.00 97.06 87 ILE A O 1
ATOM 715 N N . LEU A 1 88 ? -2.750 -1.865 12.660 1.00 96.75 88 LEU A N 1
ATOM 716 C CA . LEU A 1 88 ? -2.947 -2.851 11.597 1.00 96.75 88 LEU A CA 1
ATOM 717 C C . LEU A 1 88 ? -2.290 -4.195 11.943 1.00 96.75 88 LEU A C 1
ATOM 719 O O . LEU A 1 88 ? -2.901 -5.244 11.732 1.00 96.75 88 LEU A O 1
ATOM 723 N N . GLU A 1 89 ? -1.104 -4.178 12.550 1.00 96.75 89 GLU A N 1
ATOM 724 C CA . GLU A 1 89 ? -0.397 -5.381 13.003 1.00 96.75 89 GLU A CA 1
ATOM 725 C C . GLU A 1 89 ? -1.125 -6.085 14.148 1.00 96.75 89 GLU A C 1
ATOM 727 O O . GLU A 1 89 ? -1.258 -7.309 14.128 1.00 96.75 89 GLU A O 1
ATOM 732 N N . LYS A 1 90 ? -1.695 -5.336 15.104 1.00 97.56 90 LYS A N 1
ATOM 733 C CA . LYS A 1 90 ? -2.553 -5.914 16.157 1.00 97.56 90 LYS A CA 1
ATOM 734 C C . LYS A 1 90 ? -3.784 -6.625 15.597 1.00 97.56 90 LYS A C 1
ATOM 736 O O . LYS A 1 90 ? -4.270 -7.565 16.219 1.00 97.56 90 LYS A O 1
ATOM 741 N N . ALA A 1 91 ? -4.278 -6.196 14.437 1.00 96.19 91 ALA A N 1
ATOM 742 C CA . ALA A 1 91 ? -5.372 -6.857 13.731 1.00 96.19 91 ALA A CA 1
ATOM 743 C C . ALA A 1 91 ? -4.911 -8.016 12.827 1.00 96.19 91 ALA A C 1
ATOM 745 O O . ALA A 1 91 ? -5.743 -8.652 12.185 1.00 96.19 91 ALA A O 1
ATOM 746 N N . GLY A 1 92 ? -3.608 -8.310 12.769 1.00 96.56 92 GLY A N 1
ATOM 747 C CA . GLY A 1 92 ? -3.046 -9.420 11.999 1.00 96.56 92 GLY A CA 1
ATOM 748 C C . GLY A 1 92 ? -2.652 -9.084 10.558 1.00 96.56 92 GLY A C 1
ATOM 749 O O . GLY A 1 92 ? -2.404 -10.005 9.780 1.00 96.56 92 GLY A O 1
ATOM 750 N N . LEU A 1 93 ? -2.580 -7.804 10.175 1.00 96.50 93 LEU A N 1
ATOM 751 C CA . LEU A 1 93 ? -1.977 -7.403 8.897 1.00 96.50 93 LEU A CA 1
ATOM 752 C C . LEU A 1 93 ? -0.463 -7.312 9.023 1.00 96.50 93 LEU A C 1
ATOM 754 O O . LEU A 1 93 ? 0.066 -6.849 10.026 1.00 96.50 93 LEU A O 1
ATOM 758 N N . THR A 1 94 ? 0.245 -7.693 7.967 1.00 96.75 94 THR A N 1
ATOM 759 C CA . THR A 1 94 ? 1.686 -7.461 7.887 1.00 96.75 94 THR A CA 1
ATOM 760 C C . THR A 1 94 ? 1.950 -6.083 7.289 1.00 96.75 94 THR A C 1
ATOM 762 O O . THR A 1 94 ? 1.558 -5.804 6.151 1.00 96.75 94 THR A O 1
ATOM 765 N N . CYS A 1 95 ? 2.642 -5.244 8.057 1.00 95.12 95 CYS A N 1
ATOM 766 C CA . CYS A 1 95 ? 3.106 -3.927 7.645 1.00 95.12 95 CYS A CA 1
ATOM 767 C C . CYS A 1 95 ? 4.633 -3.932 7.495 1.00 95.12 95 CYS A C 1
ATOM 769 O O . CYS A 1 95 ? 5.347 -4.694 8.142 1.00 95.12 95 CYS A O 1
ATOM 771 N N . THR A 1 96 ? 5.152 -3.075 6.625 1.00 93.12 96 THR A N 1
ATOM 772 C CA . THR A 1 96 ? 6.589 -2.790 6.536 1.00 93.12 96 THR A CA 1
ATOM 773 C C . THR A 1 96 ? 6.796 -1.322 6.211 1.00 93.12 96 THR A C 1
ATOM 775 O O . THR A 1 96 ? 5.975 -0.702 5.536 1.00 93.12 96 THR A O 1
ATOM 778 N N . GLU A 1 97 ? 7.914 -0.769 6.675 1.00 88.88 97 GLU A N 1
ATOM 779 C CA . GLU A 1 97 ? 8.330 0.595 6.342 1.00 88.88 97 GLU A CA 1
ATOM 780 C C . GLU A 1 97 ? 9.156 0.678 5.054 1.00 88.88 97 GLU A C 1
ATOM 782 O O . GLU A 1 97 ? 9.430 1.767 4.546 1.00 88.88 97 GLU A O 1
ATOM 787 N N . ARG A 1 98 ? 9.592 -0.474 4.533 1.00 85.81 98 ARG A N 1
ATOM 788 C CA . ARG A 1 98 ? 10.509 -0.570 3.395 1.00 85.81 98 ARG A CA 1
ATOM 789 C C . ARG A 1 98 ? 9.889 -1.353 2.261 1.00 85.81 98 ARG A C 1
ATOM 791 O O . ARG A 1 98 ? 9.325 -2.421 2.487 1.00 85.81 98 ARG A O 1
ATOM 798 N N . ILE A 1 99 ? 10.078 -0.836 1.051 1.00 84.75 99 ILE A N 1
ATOM 799 C CA . ILE A 1 99 ? 9.691 -1.492 -0.195 1.00 84.75 99 ILE A CA 1
ATOM 800 C C . ILE A 1 99 ? 10.531 -2.757 -0.400 1.00 84.75 99 ILE A C 1
ATOM 802 O O . ILE A 1 99 ? 11.740 -2.758 -0.173 1.00 84.75 99 ILE A O 1
ATOM 806 N N . SER A 1 100 ? 9.883 -3.817 -0.876 1.00 85.12 100 SER A N 1
ATOM 807 C CA . SER A 1 100 ? 10.519 -5.063 -1.290 1.00 85.12 100 SER A CA 1
ATOM 808 C C . SER A 1 100 ? 10.135 -5.345 -2.742 1.00 85.12 100 SER A C 1
ATOM 810 O O . SER A 1 100 ? 8.970 -5.596 -3.045 1.00 85.12 100 SER A O 1
ATOM 812 N N . SER A 1 101 ? 11.099 -5.240 -3.658 1.00 81.25 101 SER A N 1
ATOM 813 C CA . SER A 1 101 ? 10.849 -5.229 -5.108 1.00 81.25 101 SER A CA 1
ATOM 814 C C . SER A 1 101 ? 10.185 -6.506 -5.632 1.00 81.25 101 SER A C 1
ATOM 816 O O . SER A 1 101 ? 9.384 -6.437 -6.559 1.00 81.25 101 SER A O 1
ATOM 818 N N . ASN A 1 102 ? 10.442 -7.660 -5.014 1.00 85.25 102 ASN A N 1
ATOM 819 C CA . ASN A 1 102 ? 9.808 -8.941 -5.350 1.00 85.25 102 ASN A CA 1
ATOM 820 C C . ASN A 1 102 ? 8.322 -9.022 -4.958 1.00 85.25 102 ASN A C 1
ATOM 822 O O . ASN A 1 102 ? 7.630 -9.923 -5.424 1.00 85.25 102 ASN A O 1
ATOM 826 N N . LEU A 1 103 ? 7.837 -8.114 -4.108 1.00 89.81 103 LEU A N 1
ATOM 827 C CA . LEU A 1 103 ? 6.433 -8.019 -3.689 1.00 89.81 103 LEU A CA 1
ATOM 828 C C . LEU A 1 103 ? 5.710 -6.843 -4.369 1.00 89.81 103 LEU A C 1
ATOM 830 O O . LEU A 1 103 ? 4.530 -6.594 -4.110 1.00 89.81 103 LEU A O 1
ATOM 834 N N . CYS A 1 104 ? 6.412 -6.095 -5.221 1.00 90.19 104 CYS A N 1
ATOM 835 C CA . CYS A 1 104 ? 5.866 -4.993 -5.997 1.00 90.19 104 CYS A CA 1
ATOM 836 C C . CYS A 1 104 ? 5.336 -5.508 -7.335 1.00 90.19 104 CYS A C 1
ATOM 838 O O . CYS A 1 104 ? 5.990 -6.275 -8.036 1.00 90.19 104 CYS A O 1
ATOM 840 N N . THR A 1 105 ? 4.145 -5.060 -7.721 1.00 91.31 105 THR A N 1
ATOM 841 C CA . THR A 1 105 ? 3.570 -5.385 -9.030 1.00 91.31 105 THR A CA 1
ATOM 842 C C . THR A 1 105 ? 3.019 -4.121 -9.658 1.00 91.31 105 THR A C 1
ATOM 844 O O . THR A 1 105 ? 2.245 -3.388 -9.039 1.00 91.31 105 THR A O 1
ATOM 847 N N . GLU A 1 106 ? 3.433 -3.851 -10.891 1.00 88.44 106 GLU A N 1
ATOM 848 C CA . GLU A 1 106 ? 2.869 -2.774 -11.693 1.00 88.44 106 GLU A CA 1
ATOM 849 C C . GLU A 1 106 ? 1.508 -3.186 -12.246 1.00 88.44 106 GLU A C 1
ATOM 851 O O . GLU A 1 106 ? 1.346 -4.289 -12.768 1.00 88.44 106 GLU A O 1
ATOM 856 N N . GLU A 1 107 ? 0.535 -2.279 -12.190 1.00 84.56 107 GLU A N 1
ATOM 857 C CA . GLU A 1 107 ? -0.743 -2.495 -12.858 1.00 84.56 107 GLU A CA 1
ATOM 858 C C . GLU A 1 107 ? -0.800 -1.732 -14.165 1.00 84.56 107 GLU A C 1
ATOM 860 O O . GLU A 1 107 ? -0.892 -0.504 -14.199 1.00 84.56 107 GLU A O 1
ATOM 865 N N . LYS A 1 108 ? -0.749 -2.486 -15.258 1.00 82.88 108 LYS A N 1
ATOM 866 C CA . LYS A 1 108 ? -0.931 -1.959 -16.605 1.00 82.88 108 LYS A CA 1
ATOM 867 C C . LYS A 1 108 ? -2.413 -1.985 -16.955 1.00 82.88 108 LYS A C 1
ATOM 869 O O . LYS A 1 108 ? -3.130 -2.901 -16.560 1.00 82.88 108 LYS A O 1
ATOM 874 N N . ASN A 1 109 ? -2.872 -0.979 -17.693 1.00 80.94 109 ASN A N 1
ATOM 875 C CA . ASN A 1 109 ? -4.223 -0.991 -18.248 1.00 80.94 109 ASN A CA 1
ATOM 876 C C . ASN A 1 109 ? -4.323 -2.136 -19.259 1.00 80.94 109 ASN A C 1
ATOM 878 O O . ASN A 1 109 ? -3.550 -2.169 -20.217 1.00 80.94 109 ASN A O 1
ATOM 882 N N . GLU A 1 110 ? -5.260 -3.054 -19.048 1.00 77.44 110 GLU A N 1
ATOM 883 C CA . GLU A 1 110 ? -5.439 -4.237 -19.889 1.00 77.44 110 GLU A CA 1
ATOM 884 C C . GLU A 1 110 ? -6.930 -4.445 -20.147 1.00 77.44 110 GLU A C 1
ATOM 886 O O . GLU A 1 110 ? -7.719 -4.575 -19.212 1.00 77.44 110 GLU A O 1
ATOM 891 N N . GLY A 1 111 ? -7.313 -4.458 -21.427 1.00 80.62 111 GLY A N 1
ATOM 892 C CA . GLY A 1 111 ? -8.713 -4.561 -21.837 1.00 80.62 111 GLY A CA 1
ATOM 893 C C . GLY A 1 111 ? -9.578 -3.456 -21.224 1.00 80.62 111 GLY A C 1
ATOM 894 O O . GLY A 1 111 ? -9.244 -2.271 -21.304 1.00 80.62 111 GLY A O 1
ATOM 895 N N . ASP A 1 112 ? -10.675 -3.867 -20.592 1.00 81.06 112 ASP A N 1
ATOM 896 C CA . ASP A 1 112 ? -11.639 -2.966 -19.955 1.00 81.06 112 ASP A CA 1
ATOM 897 C C . ASP A 1 112 ? -11.243 -2.569 -18.525 1.00 81.06 112 ASP A C 1
ATOM 899 O O . ASP A 1 112 ? -11.814 -1.638 -17.951 1.00 81.06 112 ASP A O 1
ATOM 903 N N . GLU A 1 113 ? -10.235 -3.227 -17.944 1.00 82.62 113 GLU A N 1
ATOM 904 C CA . GLU A 1 113 ? -9.829 -2.987 -16.566 1.00 82.62 113 GLU A CA 1
ATOM 905 C C . GLU A 1 113 ? -8.720 -1.933 -16.488 1.00 82.62 113 GLU A C 1
ATOM 907 O O . GLU A 1 113 ? -7.534 -2.178 -16.742 1.00 82.62 113 GLU A O 1
ATOM 912 N N . ARG A 1 114 ? -9.123 -0.718 -16.114 1.00 84.31 114 ARG A N 1
ATOM 913 C CA . ARG A 1 114 ? -8.213 0.418 -15.957 1.00 84.31 114 ARG A CA 1
ATOM 914 C C . ARG A 1 114 ? -7.739 0.551 -14.518 1.00 84.31 114 ARG A C 1
ATOM 916 O O . ARG A 1 114 ? -8.543 0.516 -13.584 1.00 84.31 114 ARG A O 1
ATOM 923 N N . ALA A 1 115 ? -6.449 0.824 -14.355 1.00 87.25 115 ALA A N 1
ATOM 924 C CA . ALA A 1 115 ? -5.849 1.216 -13.087 1.00 87.25 115 ALA A CA 1
ATOM 925 C C . ALA A 1 115 ? -6.262 2.658 -12.745 1.00 87.25 115 ALA A C 1
ATOM 927 O O . ALA A 1 115 ? -5.536 3.620 -12.986 1.00 87.25 115 ALA A O 1
ATOM 928 N N . CYS A 1 116 ? -7.491 2.815 -12.261 1.00 88.75 116 CYS A N 1
ATOM 929 C CA . CYS A 1 116 ? -8.116 4.104 -11.962 1.00 88.75 116 CYS A CA 1
ATOM 930 C C . CYS A 1 116 ? -8.827 4.117 -10.606 1.00 88.75 116 CYS A C 1
ATOM 932 O O . CYS A 1 116 ? -9.562 5.047 -10.308 1.00 88.75 116 CYS A O 1
ATOM 934 N N . CYS A 1 117 ? -8.619 3.103 -9.775 1.00 90.12 117 CYS A N 1
ATOM 935 C CA . CYS A 1 117 ? -9.232 2.973 -8.464 1.00 90.12 117 CYS A CA 1
ATOM 936 C C . CYS A 1 117 ? -8.198 3.151 -7.349 1.00 90.12 117 CYS A C 1
ATOM 938 O O . CYS A 1 117 ? -6.992 3.031 -7.550 1.00 90.12 117 CYS A O 1
ATOM 940 N N . LYS A 1 118 ? -8.673 3.411 -6.138 1.00 93.44 118 LYS A N 1
ATOM 941 C CA . LYS A 1 118 ? -7.896 3.276 -4.902 1.00 93.44 118 LYS A CA 1
ATOM 942 C C . LYS A 1 118 ? -8.814 2.831 -3.773 1.00 93.44 118 LYS A C 1
ATOM 944 O O . LYS A 1 118 ? -10.034 2.992 -3.865 1.00 93.44 118 LYS A O 1
ATOM 949 N N . VAL A 1 119 ? -8.239 2.299 -2.700 1.00 97.44 119 VAL A N 1
ATOM 950 C CA . VAL A 1 119 ? -9.018 1.907 -1.517 1.00 97.44 119 VAL A CA 1
ATOM 951 C C . VAL A 1 119 ? -8.922 2.996 -0.456 1.00 97.44 119 VAL A C 1
ATOM 953 O O . VAL A 1 119 ? -7.840 3.491 -0.163 1.00 97.44 119 VAL A O 1
ATOM 956 N N . ILE A 1 120 ? -10.058 3.377 0.116 1.00 97.75 120 ILE A N 1
ATOM 957 C CA . ILE A 1 120 ? -10.146 4.259 1.275 1.00 97.75 120 ILE A CA 1
ATOM 958 C C . ILE A 1 120 ? -10.284 3.378 2.510 1.00 97.75 120 ILE A C 1
ATOM 960 O O . ILE A 1 120 ? -11.290 2.689 2.662 1.00 97.75 120 ILE A O 1
ATOM 964 N N . LEU A 1 121 ? -9.291 3.429 3.389 1.00 97.94 121 LEU A N 1
ATOM 965 C CA . LEU A 1 121 ? -9.326 2.823 4.714 1.00 97.94 121 LEU A CA 1
ATOM 966 C C . LEU A 1 121 ? -9.780 3.877 5.726 1.00 97.94 121 LEU A C 1
ATOM 968 O O . LEU A 1 121 ? -9.219 4.971 5.774 1.00 97.94 121 LEU A O 1
ATOM 972 N N . THR A 1 122 ? -10.786 3.552 6.531 1.00 96.44 122 THR A N 1
ATOM 973 C CA . THR A 1 122 ? -11.301 4.415 7.600 1.00 96.44 122 THR A CA 1
ATOM 974 C C . THR A 1 122 ? -10.977 3.789 8.950 1.00 96.44 122 THR A C 1
ATOM 976 O O . THR A 1 122 ? -11.411 2.670 9.229 1.00 96.44 122 THR A O 1
ATOM 979 N N . LEU A 1 123 ? -10.227 4.517 9.773 1.00 94.62 123 LEU A N 1
ATOM 980 C CA . LEU A 1 123 ? -9.898 4.154 11.149 1.00 94.62 123 LEU A CA 1
ATOM 981 C C . LEU A 1 123 ? -10.323 5.312 12.042 1.00 94.62 123 LEU A C 1
ATOM 983 O O . LEU A 1 123 ? -9.763 6.401 11.936 1.00 94.62 123 LEU A O 1
ATOM 987 N N . GLU A 1 124 ? -11.318 5.073 12.895 1.00 90.75 124 GLU A N 1
ATOM 988 C CA . GLU A 1 124 ? -11.901 6.107 13.757 1.00 90.75 124 GLU A CA 1
ATOM 989 C C . GLU A 1 124 ? -12.331 7.340 12.935 1.00 90.75 124 GLU A C 1
ATOM 991 O O . GLU A 1 124 ? -13.184 7.226 12.051 1.00 90.75 124 GLU A O 1
ATOM 996 N N . GLU A 1 125 ? -11.738 8.504 13.197 1.00 91.75 125 GLU A N 1
ATOM 997 C CA . GLU A 1 125 ? -12.015 9.764 12.496 1.00 91.75 125 GLU A CA 1
ATOM 998 C C . GLU A 1 125 ? -11.061 10.023 11.316 1.00 91.75 125 GLU A C 1
ATOM 1000 O O . GLU A 1 125 ? -11.220 10.993 10.570 1.00 91.75 125 GLU A O 1
ATOM 1005 N N . HIS A 1 126 ? -10.080 9.144 11.103 1.00 94.44 126 HIS A N 1
ATOM 1006 C CA . HIS A 1 126 ? -9.055 9.297 10.080 1.00 94.44 126 HIS A CA 1
ATOM 1007 C C . HIS A 1 126 ? -9.333 8.437 8.848 1.00 94.44 126 HIS A C 1
ATOM 1009 O O . HIS A 1 126 ? -9.811 7.302 8.918 1.00 94.44 126 HIS A O 1
ATOM 1015 N N . LYS A 1 127 ? -8.991 8.990 7.682 1.00 96.75 127 LYS A N 1
ATOM 1016 C CA . LYS A 1 127 ? -9.078 8.302 6.395 1.00 96.75 127 LYS A CA 1
ATOM 1017 C C . LYS A 1 127 ? -7.704 8.223 5.751 1.00 96.75 127 LYS A C 1
ATOM 1019 O O . LYS A 1 127 ? -6.954 9.199 5.717 1.00 96.75 127 LYS A O 1
ATOM 1024 N N . TYR A 1 128 ? -7.426 7.071 5.169 1.00 97.69 128 TYR A N 1
ATOM 1025 C CA . TYR A 1 128 ? -6.188 6.767 4.474 1.00 97.69 128 TYR A CA 1
ATOM 1026 C C . TYR A 1 128 ? -6.513 6.276 3.071 1.00 97.69 128 TYR A C 1
ATOM 1028 O O . TYR A 1 128 ? -7.519 5.601 2.857 1.00 97.69 128 TYR A O 1
ATOM 1036 N N . ASN A 1 129 ? -5.664 6.614 2.109 1.00 97.31 129 ASN A N 1
ATOM 1037 C CA . ASN A 1 129 ? -5.734 6.050 0.771 1.00 97.31 129 ASN A CA 1
ATOM 1038 C C . ASN A 1 129 ? -4.681 4.949 0.648 1.00 97.31 129 ASN A C 1
ATOM 1040 O O . ASN A 1 129 ? -3.516 5.160 0.986 1.00 97.31 129 ASN A O 1
ATOM 1044 N N . ILE A 1 130 ? -5.099 3.803 0.128 1.00 97.62 130 ILE A N 1
ATOM 1045 C CA . ILE A 1 130 ? -4.238 2.688 -0.237 1.00 97.62 130 ILE A CA 1
ATOM 1046 C C . ILE A 1 130 ? -4.125 2.675 -1.757 1.00 97.62 130 ILE A C 1
ATOM 1048 O O . ILE A 1 130 ? -5.131 2.588 -2.472 1.00 97.62 130 ILE A O 1
ATOM 1052 N N . HIS A 1 131 ? -2.887 2.762 -2.220 1.00 94.50 131 HIS A N 1
ATOM 1053 C CA . HIS A 1 131 ? -2.492 2.816 -3.621 1.00 94.50 131 HIS A CA 1
ATOM 1054 C C . HIS A 1 131 ? -1.572 1.648 -3.955 1.00 94.50 131 HIS A C 1
ATOM 1056 O O . HIS A 1 131 ? -1.179 0.866 -3.082 1.00 94.50 131 HIS A O 1
ATOM 1062 N N . ASN A 1 132 ? -1.167 1.559 -5.217 1.00 94.06 132 ASN A N 1
ATOM 1063 C CA . ASN A 1 132 ? -0.038 0.717 -5.570 1.00 94.06 132 ASN A CA 1
ATOM 1064 C C . ASN A 1 132 ? 1.246 1.190 -4.854 1.00 94.06 132 ASN A C 1
ATOM 1066 O O . ASN A 1 132 ? 1.303 2.307 -4.332 1.00 94.06 132 ASN A O 1
ATOM 1070 N N . TYR A 1 133 ? 2.278 0.344 -4.800 1.00 91.00 133 TYR A N 1
ATOM 1071 C CA . TYR A 1 133 ? 3.533 0.646 -4.090 1.00 91.00 133 TYR A CA 1
ATOM 1072 C C . TYR A 1 133 ? 4.183 1.972 -4.541 1.00 91.00 133 TYR A C 1
ATOM 1074 O O . TYR A 1 133 ? 4.770 2.681 -3.728 1.00 91.00 133 TYR A O 1
ATOM 1082 N N . ASP A 1 134 ? 4.020 2.332 -5.816 1.00 86.25 134 ASP A N 1
ATOM 1083 C CA . ASP A 1 134 ? 4.525 3.553 -6.453 1.00 86.25 134 ASP A CA 1
ATOM 1084 C C . ASP A 1 134 ? 3.592 4.773 -6.286 1.00 86.25 134 ASP A C 1
ATOM 1086 O O . ASP A 1 134 ? 3.869 5.857 -6.798 1.00 86.25 134 ASP A O 1
ATOM 1090 N N . GLY A 1 135 ? 2.480 4.622 -5.559 1.00 86.06 135 GLY A N 1
ATOM 1091 C CA . GLY A 1 135 ? 1.469 5.661 -5.360 1.00 86.06 135 GLY A CA 1
ATOM 1092 C C . GLY A 1 135 ? 0.488 5.831 -6.523 1.00 86.06 135 GLY A C 1
ATOM 1093 O O . GLY A 1 135 ? -0.334 6.748 -6.478 1.00 86.06 135 GLY A O 1
ATOM 1094 N N . ARG A 1 136 ? 0.544 4.979 -7.554 1.00 87.75 136 ARG A N 1
ATOM 1095 C CA . ARG A 1 136 ? -0.433 4.994 -8.648 1.00 87.75 136 ARG A CA 1
ATOM 1096 C C . ARG A 1 136 ? -1.732 4.294 -8.257 1.00 87.75 136 ARG A C 1
ATOM 1098 O O . ARG A 1 136 ? -1.805 3.527 -7.296 1.00 87.75 136 ARG A O 1
ATOM 1105 N N . ALA A 1 137 ? -2.763 4.569 -9.047 1.00 89.88 137 ALA A N 1
ATOM 1106 C CA . ALA A 1 137 ? -4.043 3.895 -8.942 1.00 89.88 137 ALA A CA 1
ATOM 1107 C C . ALA A 1 137 ? -3.923 2.388 -9.232 1.00 89.88 137 ALA A C 1
ATOM 1109 O O . ALA A 1 137 ? -2.984 1.916 -9.870 1.00 89.88 137 ALA A O 1
ATOM 1110 N N . LEU A 1 138 ? -4.911 1.651 -8.747 1.00 92.88 138 LEU A N 1
ATOM 1111 C CA . LEU A 1 138 ? -5.081 0.212 -8.863 1.00 92.88 138 LEU A CA 1
ATOM 1112 C C . LEU A 1 138 ? -6.290 -0.096 -9.757 1.00 92.88 138 LEU A C 1
ATOM 1114 O O . LEU A 1 138 ? -7.167 0.742 -9.973 1.00 92.88 138 LEU A O 1
ATOM 1118 N N . LYS A 1 139 ? -6.351 -1.312 -10.272 1.00 94.19 139 LYS A N 1
ATOM 1119 C CA . LYS A 1 139 ? -7.494 -1.920 -10.939 1.00 94.19 139 LYS A CA 1
ATOM 1120 C C . LYS A 1 139 ? -8.587 -2.223 -9.916 1.00 94.19 139 LYS A C 1
ATOM 1122 O O . LYS A 1 139 ? -8.332 -2.416 -8.722 1.00 94.19 139 LYS A O 1
ATOM 1127 N N . GLU A 1 140 ? -9.825 -2.281 -10.390 1.00 94.00 140 GLU A N 1
ATOM 1128 C CA . GLU A 1 140 ? -10.994 -2.510 -9.538 1.00 94.00 140 GLU A CA 1
ATOM 1129 C C . GLU A 1 140 ? -10.979 -3.900 -8.881 1.00 94.00 140 GLU A C 1
ATOM 1131 O O . GLU A 1 140 ? -11.324 -4.023 -7.697 1.00 94.00 140 GLU A O 1
ATOM 1136 N N . SER A 1 141 ? -10.511 -4.938 -9.585 1.00 95.00 141 SER A N 1
ATOM 1137 C CA . SER A 1 141 ? -10.353 -6.281 -9.013 1.00 95.00 141 SER A CA 1
ATOM 1138 C C . SER A 1 141 ? -9.352 -6.298 -7.855 1.00 95.00 141 SER A C 1
ATOM 1140 O O . SER A 1 141 ? -9.650 -6.845 -6.788 1.00 95.00 141 SER A O 1
ATOM 1142 N N . THR A 1 142 ? -8.204 -5.630 -8.002 1.00 96.62 142 THR A N 1
ATOM 1143 C CA . THR A 1 142 ? -7.206 -5.495 -6.934 1.00 96.62 142 THR A CA 1
ATOM 1144 C C . THR A 1 142 ? -7.763 -4.710 -5.749 1.00 96.62 142 THR A C 1
ATOM 1146 O O . THR A 1 142 ? -7.658 -5.163 -4.606 1.00 96.62 142 THR A O 1
ATOM 1149 N N . CYS A 1 143 ? -8.431 -3.577 -5.991 1.00 96.69 143 CYS A N 1
ATOM 1150 C CA . CYS A 1 143 ? -9.095 -2.818 -4.928 1.00 96.69 143 CYS A CA 1
ATOM 1151 C C . CYS A 1 143 ? -10.135 -3.659 -4.177 1.00 96.69 143 CYS A C 1
ATOM 1153 O O . CYS A 1 143 ? -10.232 -3.569 -2.953 1.00 96.69 143 CYS A O 1
ATOM 1155 N N . SER A 1 144 ? -10.876 -4.512 -4.884 1.00 97.06 144 SER A N 1
ATOM 1156 C CA . SER A 1 144 ? -11.858 -5.420 -4.286 1.00 97.06 144 SER A CA 1
ATOM 1157 C C . SER A 1 144 ? -11.207 -6.460 -3.376 1.00 97.06 144 SER A C 1
ATOM 1159 O O . SER A 1 144 ? -11.713 -6.702 -2.278 1.00 97.06 144 SER A O 1
ATOM 1161 N N . LYS A 1 145 ? -10.056 -7.025 -3.766 1.00 97.62 145 LYS A N 1
ATOM 1162 C CA . LYS A 1 145 ? -9.279 -7.936 -2.908 1.00 97.62 145 LYS A CA 1
ATOM 1163 C C . LYS A 1 145 ? -8.816 -7.252 -1.622 1.00 97.62 145 LYS A C 1
ATOM 1165 O O . LYS A 1 145 ? -9.053 -7.784 -0.538 1.00 97.62 145 LYS A O 1
ATOM 1170 N N . ILE A 1 146 ? -8.227 -6.059 -1.734 1.00 98.12 146 ILE A N 1
ATOM 1171 C CA . ILE A 1 146 ? -7.767 -5.265 -0.582 1.00 98.12 146 ILE A CA 1
ATOM 1172 C C . ILE A 1 146 ? -8.947 -4.931 0.340 1.00 98.12 146 ILE A C 1
ATOM 1174 O O . ILE A 1 146 ? -8.883 -5.196 1.539 1.00 98.12 146 ILE A O 1
ATOM 1178 N N . LYS A 1 147 ? -10.052 -4.411 -0.215 1.00 98.25 147 LYS A N 1
ATOM 1179 C CA . LYS A 1 147 ? -11.269 -4.073 0.540 1.00 98.25 147 LYS A CA 1
ATOM 1180 C C . LYS A 1 147 ? -11.784 -5.272 1.330 1.00 98.25 147 LYS A C 1
ATOM 1182 O O . LYS A 1 147 ? -12.073 -5.158 2.516 1.00 98.25 147 LYS A O 1
ATOM 1187 N N . ASN A 1 148 ? -11.891 -6.427 0.679 1.00 97.75 148 ASN A N 1
ATOM 1188 C CA . ASN A 1 148 ? -12.404 -7.636 1.311 1.00 97.75 148 ASN A CA 1
ATOM 1189 C C . ASN A 1 148 ? -11.459 -8.156 2.402 1.00 97.75 148 ASN A C 1
ATOM 1191 O O . ASN A 1 148 ? -11.943 -8.622 3.430 1.00 97.75 148 ASN A O 1
ATOM 1195 N N . ALA A 1 149 ? -10.139 -8.062 2.212 1.00 97.88 149 ALA A N 1
ATOM 1196 C CA . ALA A 1 149 ? -9.162 -8.417 3.241 1.00 97.88 149 ALA A CA 1
ATOM 1197 C C . ALA A 1 149 ? -9.294 -7.518 4.483 1.00 97.88 149 ALA A C 1
ATOM 1199 O O . ALA A 1 149 ? -9.381 -8.028 5.595 1.00 97.88 149 ALA A O 1
ATOM 1200 N N . LEU A 1 150 ? -9.404 -6.200 4.294 1.00 97.62 150 LEU A N 1
ATOM 1201 C CA . LEU A 1 150 ? -9.576 -5.237 5.388 1.00 97.62 150 LEU A CA 1
ATOM 1202 C C . LEU A 1 150 ? -10.914 -5.418 6.118 1.00 97.62 150 LEU A C 1
ATOM 1204 O O . LEU A 1 150 ? -10.943 -5.475 7.346 1.00 97.62 150 LEU A O 1
ATOM 1208 N N . ASN A 1 151 ? -12.009 -5.586 5.373 1.00 97.00 151 ASN A N 1
ATOM 1209 C CA . ASN A 1 151 ? -13.338 -5.790 5.951 1.00 97.00 151 ASN A CA 1
ATOM 1210 C C . ASN A 1 151 ? -13.419 -7.088 6.771 1.00 97.00 151 ASN A C 1
ATOM 1212 O O . ASN A 1 151 ? -14.078 -7.112 7.807 1.00 97.00 151 ASN A O 1
ATOM 1216 N N . LYS A 1 152 ? -12.736 -8.162 6.346 1.00 97.25 152 LYS A N 1
ATOM 1217 C CA . LYS A 1 152 ? -12.655 -9.420 7.114 1.00 97.25 152 LYS A CA 1
ATOM 1218 C C . LYS A 1 152 ? -11.980 -9.244 8.476 1.00 97.25 152 LYS A C 1
ATOM 1220 O O . LYS A 1 152 ? -12.289 -9.995 9.392 1.00 97.25 152 LYS A O 1
ATOM 1225 N N . LEU A 1 153 ? -11.095 -8.258 8.603 1.00 96.56 153 LEU A N 1
ATOM 1226 C CA . LEU A 1 153 ? -10.415 -7.905 9.851 1.00 96.56 153 LEU A CA 1
ATOM 1227 C C . LEU A 1 153 ? -11.179 -6.849 10.668 1.00 96.56 153 LEU A C 1
ATOM 1229 O O . LEU A 1 153 ? -10.688 -6.386 11.691 1.00 96.56 153 LEU A O 1
ATOM 1233 N N . GLY A 1 154 ? -12.383 -6.468 10.228 1.00 96.75 154 GLY A N 1
ATOM 1234 C CA . GLY A 1 154 ? -13.244 -5.511 10.924 1.00 96.75 154 GLY A CA 1
ATOM 1235 C C . GLY A 1 154 ? -12.974 -4.041 10.594 1.00 96.75 154 GLY A C 1
ATOM 1236 O O . GLY A 1 154 ? -13.597 -3.167 11.195 1.00 96.75 154 GLY A O 1
ATOM 1237 N N . PHE A 1 155 ? -12.091 -3.739 9.640 1.00 96.81 155 PHE A N 1
ATOM 1238 C CA . PHE A 1 155 ? -11.832 -2.362 9.217 1.00 96.81 155 PHE A CA 1
ATOM 1239 C C . PHE A 1 155 ? -12.868 -1.864 8.210 1.00 96.81 155 PHE A C 1
ATOM 1241 O O . PHE A 1 155 ? -13.346 -2.618 7.366 1.00 96.81 155 PHE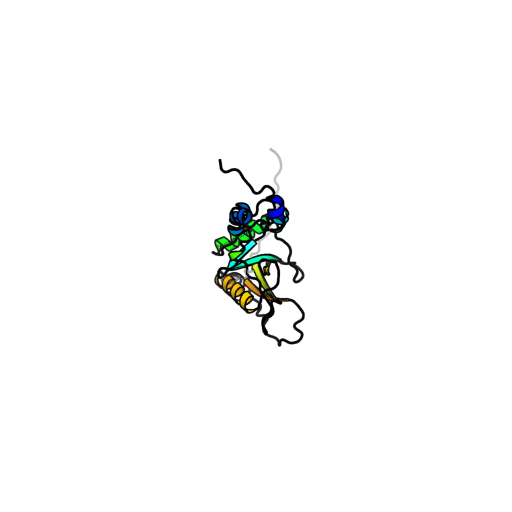 A O 1
ATOM 1248 N N . GLY A 1 156 ? -13.180 -0.567 8.248 1.00 96.56 156 GLY A N 1
ATOM 1249 C CA . GLY A 1 156 ? -14.020 0.062 7.232 1.00 96.56 156 GLY A CA 1
ATOM 1250 C C . GLY A 1 156 ? -13.218 0.374 5.971 1.00 96.56 156 GLY A C 1
ATOM 1251 O O . GLY A 1 156 ? -12.395 1.291 5.990 1.00 96.56 156 GLY A O 1
ATOM 1252 N N . ALA A 1 157 ? -13.472 -0.340 4.872 1.00 97.81 157 ALA A N 1
ATOM 1253 C CA . ALA A 1 157 ? -12.840 -0.075 3.580 1.00 97.81 157 ALA A CA 1
ATOM 1254 C C . ALA A 1 157 ? -13.856 0.179 2.449 1.00 97.81 157 ALA A C 1
ATOM 1256 O O . ALA A 1 157 ? -14.860 -0.525 2.312 1.00 97.81 157 ALA A O 1
ATOM 1257 N N . ALA A 1 158 ? -13.562 1.161 1.594 1.00 96.75 158 ALA A N 1
ATOM 1258 C CA . ALA A 1 158 ? -14.354 1.514 0.412 1.00 96.75 158 ALA A CA 1
ATOM 1259 C C . ALA A 1 158 ? -13.461 1.678 -0.825 1.00 96.75 158 ALA A C 1
ATOM 1261 O O . ALA A 1 158 ? -12.269 1.935 -0.698 1.00 96.75 158 ALA A O 1
ATOM 1262 N N . ILE A 1 159 ? -14.024 1.540 -2.026 1.00 96.00 159 ILE A N 1
ATOM 1263 C CA . ILE A 1 159 ? -13.300 1.761 -3.287 1.00 96.00 159 ILE A CA 1
ATOM 1264 C C . ILE A 1 159 ? -13.722 3.117 -3.844 1.00 96.00 159 ILE A C 1
ATOM 1266 O O . ILE A 1 159 ? -14.912 3.416 -3.906 1.00 96.00 159 ILE A O 1
ATOM 1270 N N . GLU A 1 160 ? -12.753 3.928 -4.255 1.00 91.81 160 GLU A N 1
ATOM 1271 C CA . GLU A 1 160 ? -12.985 5.187 -4.960 1.00 91.81 160 GLU A CA 1
ATOM 1272 C C . GLU A 1 160 ? -12.367 5.118 -6.355 1.00 91.81 160 GLU A C 1
ATOM 1274 O O . GLU A 1 160 ? -11.197 4.765 -6.504 1.00 91.81 160 GLU A O 1
ATOM 1279 N N . VAL A 1 161 ? -13.147 5.500 -7.366 1.00 89.50 161 VAL A N 1
ATOM 1280 C CA . VAL A 1 161 ? -12.675 5.648 -8.746 1.00 89.50 161 VAL A CA 1
ATOM 1281 C C . VAL A 1 161 ? -12.197 7.081 -8.962 1.00 89.50 161 VAL A C 1
ATOM 1283 O O . VAL A 1 161 ? -12.895 8.041 -8.645 1.00 89.50 161 VAL A O 1
ATOM 1286 N N . ILE A 1 162 ? -10.990 7.225 -9.494 1.00 82.50 162 ILE A N 1
ATOM 1287 C CA . ILE A 1 162 ? -10.308 8.488 -9.751 1.00 82.50 162 ILE A CA 1
ATOM 1288 C C . ILE A 1 162 ? -10.603 8.924 -11.190 1.00 82.50 162 ILE A C 1
ATOM 1290 O O . ILE A 1 162 ? -10.240 8.241 -12.147 1.00 82.50 162 ILE A O 1
ATOM 1294 N N . GLY A 1 163 ? -11.222 10.097 -11.335 1.00 71.06 163 GLY A N 1
ATOM 1295 C CA . GLY A 1 163 ? -11.554 10.708 -12.624 1.00 71.06 163 GLY A CA 1
ATOM 1296 C C . GLY A 1 163 ? -13.051 10.699 -12.941 1.00 71.06 163 GLY A C 1
ATOM 1297 O O . GLY A 1 163 ? -13.853 10.042 -12.280 1.00 71.06 163 GLY A O 1
ATOM 1298 N N . ALA A 1 164 ? -13.442 11.468 -13.960 1.00 50.53 164 ALA A N 1
ATOM 1299 C CA . ALA A 1 164 ? -14.827 11.532 -14.410 1.00 50.53 164 ALA A CA 1
ATOM 1300 C C . ALA A 1 164 ? -15.197 10.230 -15.139 1.00 50.53 164 ALA A C 1
ATOM 1302 O O . ALA A 1 164 ? -14.795 10.012 -16.285 1.00 50.53 164 ALA A O 1
ATOM 1303 N N . ARG A 1 165 ? -15.990 9.369 -14.490 1.00 47.16 165 ARG A N 1
ATOM 1304 C CA . ARG A 1 165 ? -16.744 8.312 -15.175 1.00 47.16 165 ARG A CA 1
ATOM 1305 C C . ARG A 1 165 ? -17.697 9.000 -16.149 1.00 47.16 165 ARG A C 1
ATOM 1307 O O . ARG A 1 165 ? -18.771 9.431 -15.752 1.00 47.16 165 ARG A O 1
ATOM 1314 N N . LYS A 1 166 ? -17.305 9.148 -17.416 1.00 39.03 166 LYS A N 1
ATOM 1315 C CA . LYS A 1 166 ? -18.206 9.741 -18.410 1.00 39.03 166 LYS A CA 1
ATOM 1316 C C . LYS A 1 166 ? -19.386 8.842 -18.768 1.00 39.03 166 LYS A C 1
ATOM 1318 O O . LYS A 1 166 ? -20.303 9.388 -19.342 1.00 39.03 166 LYS A O 1
ATOM 1323 N N . ASN A 1 167 ? -19.384 7.547 -18.431 1.00 37.62 167 ASN A N 1
ATOM 1324 C CA . ASN A 1 167 ? -20.511 6.620 -18.617 1.00 37.62 167 ASN A CA 1
ATOM 1325 C C . ASN A 1 167 ? -20.252 5.310 -17.852 1.00 37.62 167 ASN A C 1
ATOM 1327 O O . ASN A 1 167 ? -19.752 4.351 -18.428 1.00 37.62 167 ASN A O 1
ATOM 1331 N N . TYR A 1 168 ? -20.536 5.263 -16.555 1.00 38.75 168 TYR A N 1
ATOM 1332 C CA . TYR A 1 168 ? -20.770 3.991 -15.868 1.00 38.75 168 TYR A CA 1
ATOM 1333 C C . TYR A 1 168 ? -21.961 4.234 -14.960 1.00 38.75 168 TYR A C 1
ATOM 1335 O O . TYR A 1 168 ? -21.851 5.012 -14.008 1.00 38.75 168 TYR A O 1
ATOM 1343 N N . ASP A 1 169 ? -23.092 3.647 -15.338 1.00 37.09 169 ASP A N 1
ATOM 1344 C CA . ASP A 1 169 ? -24.352 3.740 -14.620 1.00 37.09 169 ASP A CA 1
ATOM 1345 C C . ASP A 1 169 ? -24.161 3.516 -13.122 1.00 37.09 169 ASP A C 1
ATOM 1347 O O . ASP A 1 169 ? -23.273 2.790 -12.668 1.00 37.09 169 ASP A O 1
ATOM 1351 N N . ALA A 1 170 ? -24.997 4.216 -12.364 1.00 39.38 170 ALA A N 1
ATOM 1352 C CA . ALA A 1 170 ? -25.049 4.236 -10.918 1.00 39.38 170 ALA A CA 1
ATOM 1353 C C . ALA A 1 170 ? -24.935 2.829 -10.305 1.00 39.38 170 ALA A C 1
ATOM 1355 O O . ALA A 1 170 ? -25.917 2.106 -10.179 1.00 39.38 170 ALA A O 1
ATOM 1356 N N . VAL A 1 171 ? -23.734 2.460 -9.862 1.00 36.62 171 VAL A N 1
ATOM 1357 C CA . VAL A 1 171 ? -23.516 1.257 -9.057 1.00 36.62 171 VAL A CA 1
ATOM 1358 C C . VAL A 1 171 ? -22.867 1.679 -7.746 1.00 36.62 171 VAL A C 1
ATOM 1360 O O . VAL A 1 171 ? -21.653 1.794 -7.608 1.00 36.62 171 VAL A O 1
ATOM 1363 N N . THR A 1 172 ? -23.765 1.927 -6.789 1.00 38.81 172 THR A N 1
ATOM 1364 C CA . THR A 1 172 ? -23.604 1.712 -5.346 1.00 38.81 172 THR A CA 1
ATOM 1365 C C . THR A 1 172 ? -22.395 2.353 -4.665 1.00 38.81 172 THR A C 1
ATOM 1367 O O . THR A 1 172 ? -21.413 1.697 -4.320 1.00 38.81 172 THR A O 1
ATOM 1370 N N . ALA A 1 173 ? -22.578 3.610 -4.260 1.00 37.88 173 ALA A N 1
ATOM 1371 C CA . ALA A 1 173 ? -22.142 4.016 -2.930 1.00 37.88 173 ALA A CA 1
ATOM 1372 C C . ALA A 1 173 ? -22.975 3.229 -1.898 1.00 37.88 173 ALA A C 1
ATOM 1374 O O . ALA A 1 173 ? -23.999 3.704 -1.417 1.00 37.88 173 ALA A O 1
ATOM 1375 N N . ILE A 1 174 ? -22.580 1.988 -1.591 1.00 41.75 174 ILE A N 1
ATOM 1376 C CA . ILE A 1 174 ? -22.991 1.377 -0.323 1.00 41.75 174 ILE A CA 1
ATOM 1377 C C . ILE A 1 174 ? -22.159 2.098 0.725 1.00 41.75 174 ILE A C 1
ATOM 1379 O O . ILE A 1 174 ? -20.998 1.765 0.966 1.00 41.75 174 ILE A O 1
ATOM 1383 N N . GLU A 1 175 ? -22.749 3.156 1.273 1.00 38.47 175 GLU A N 1
ATOM 1384 C CA . GLU A 1 175 ? -22.314 3.771 2.512 1.00 38.47 175 GLU A CA 1
ATOM 1385 C C . GLU A 1 175 ? -22.073 2.652 3.524 1.00 38.47 175 GLU A C 1
ATOM 1387 O O . GLU A 1 175 ? -22.995 1.948 3.947 1.00 38.47 175 GLU A O 1
ATOM 1392 N N . GLY A 1 176 ? -20.807 2.459 3.888 1.00 37.66 176 GLY A N 1
ATOM 1393 C CA . GLY A 1 176 ? -20.452 1.680 5.055 1.00 37.66 176 GLY A CA 1
ATOM 1394 C C . GLY A 1 176 ? -21.114 2.338 6.254 1.00 37.66 176 GLY A C 1
ATOM 1395 O O . GLY A 1 176 ? -20.601 3.320 6.790 1.00 37.66 176 GLY A O 1
ATOM 1396 N N . ARG A 1 177 ? -22.267 1.807 6.672 1.00 34.78 177 ARG A N 1
ATOM 1397 C CA . ARG A 1 177 ? -22.771 2.019 8.023 1.00 34.78 177 ARG A CA 1
ATOM 1398 C C . ARG A 1 177 ? -21.656 1.573 8.953 1.00 34.78 177 ARG A C 1
ATOM 1400 O O . ARG A 1 177 ? -21.393 0.382 9.093 1.00 34.78 177 ARG A O 1
ATOM 1407 N N . ILE A 1 178 ? -21.003 2.550 9.568 1.00 39.28 178 ILE A N 1
ATOM 1408 C CA . ILE A 1 178 ? -20.240 2.357 10.790 1.00 39.28 178 ILE A CA 1
ATOM 1409 C C . ILE A 1 178 ? -21.205 1.645 11.739 1.00 39.28 178 ILE A C 1
ATOM 1411 O O . ILE A 1 178 ? -22.177 2.249 12.202 1.00 39.28 178 ILE A O 1
ATOM 1415 N N . LEU A 1 179 ? -20.986 0.351 11.977 1.00 35.12 179 LEU A N 1
ATOM 1416 C CA . LEU A 1 179 ? -21.603 -0.351 13.092 1.00 35.12 179 LEU A CA 1
ATOM 1417 C C . LEU A 1 179 ? -21.037 0.306 14.350 1.00 35.12 179 LEU A C 1
ATOM 1419 O O . LEU A 1 179 ? -20.005 -0.100 14.876 1.00 35.12 179 LEU A O 1
ATOM 1423 N N . LYS A 1 180 ? -21.684 1.386 14.804 1.00 40.25 180 LYS A N 1
ATOM 1424 C CA . LYS A 1 180 ? -21.520 1.836 16.182 1.00 40.25 180 LYS A CA 1
ATOM 1425 C C . LYS A 1 180 ? -21.895 0.633 17.051 1.00 40.25 180 LYS A C 1
ATOM 1427 O O . LYS A 1 180 ? -22.951 0.052 16.794 1.00 40.25 180 LYS A O 1
ATOM 1432 N N . PRO A 1 181 ? -21.077 0.250 18.045 1.00 39.97 181 PRO A N 1
ATOM 1433 C CA . PRO A 1 181 ? -21.472 -0.788 18.983 1.00 39.97 181 PRO A CA 1
ATOM 1434 C C . PRO A 1 181 ? -22.829 -0.394 19.564 1.00 39.97 181 PRO A C 1
ATOM 1436 O O . PRO A 1 181 ? -23.007 0.745 20.011 1.00 39.97 181 PRO A O 1
ATOM 1439 N N . GLU A 1 182 ? -23.804 -1.298 19.469 1.00 36.72 182 GLU A N 1
ATOM 1440 C CA . GLU A 1 182 ? -25.134 -1.085 20.020 1.00 36.72 182 GLU A CA 1
ATOM 1441 C C . GLU A 1 182 ? -24.980 -0.704 21.491 1.00 36.72 182 GLU A C 1
ATOM 1443 O O . GLU A 1 182 ? -24.607 -1.517 22.339 1.00 36.72 182 GLU A O 1
ATOM 1448 N N . LYS A 1 183 ? -25.258 0.563 21.811 1.00 43.66 183 LYS A N 1
ATOM 1449 C CA . LYS A 1 183 ? -25.502 0.950 23.193 1.00 43.66 183 LYS A CA 1
ATOM 1450 C C . LYS A 1 183 ? -26.751 0.184 23.603 1.00 43.66 183 LYS A C 1
ATOM 1452 O O . LYS A 1 183 ? -27.850 0.559 23.193 1.00 43.66 183 LYS A O 1
ATOM 1457 N N . LYS A 1 184 ? -26.583 -0.892 24.382 1.00 40.91 184 LYS A N 1
ATOM 1458 C CA . LYS A 1 184 ? -27.678 -1.512 25.132 1.00 40.91 184 LYS A CA 1
ATOM 1459 C C . LYS A 1 184 ? -28.426 -0.377 25.824 1.00 40.91 184 LYS A C 1
ATOM 1461 O O . LYS A 1 184 ? -27.892 0.263 26.728 1.00 40.91 184 LYS A O 1
ATOM 1466 N N . LYS A 1 185 ? -29.638 -0.091 25.347 1.00 43.09 185 LYS A N 1
ATOM 1467 C CA . LYS A 1 185 ? -30.580 0.767 26.055 1.00 43.09 185 LYS A CA 1
ATOM 1468 C C . LYS A 1 185 ? -30.911 0.031 27.346 1.00 43.09 185 LYS A C 1
ATOM 1470 O O . LYS A 1 185 ? -31.707 -0.901 27.334 1.00 43.09 185 LYS A O 1
ATOM 1475 N N . VAL A 1 186 ? -30.253 0.415 28.435 1.00 46.84 186 VAL A N 1
ATOM 1476 C CA . VAL A 1 186 ? -30.769 0.152 29.774 1.00 46.84 186 VAL A CA 1
ATOM 1477 C C . VAL A 1 186 ? -32.116 0.866 29.817 1.00 46.84 186 VAL A C 1
ATOM 1479 O O . VAL A 1 186 ? -32.177 2.089 29.690 1.00 46.84 186 VAL A O 1
ATOM 1482 N N . GLN A 1 187 ? -33.197 0.090 29.856 1.00 44.19 187 GLN A N 1
ATOM 1483 C CA . GLN A 1 187 ? -34.518 0.612 30.163 1.00 44.19 187 GLN A CA 1
ATOM 1484 C C . GLN A 1 187 ? -34.444 1.105 31.606 1.00 44.19 187 GLN A C 1
ATOM 1486 O O . GLN A 1 187 ? -34.350 0.310 32.534 1.00 44.19 187 GLN A O 1
ATOM 1491 N N . VAL A 1 188 ? -34.382 2.423 31.775 1.00 49.59 188 VAL A N 1
ATOM 1492 C CA . VAL A 1 188 ? -34.650 3.053 33.063 1.00 49.59 188 VAL A CA 1
ATOM 1493 C C . VAL A 1 188 ? -36.155 2.920 33.259 1.00 49.59 188 VAL A C 1
ATOM 1495 O O . VAL A 1 188 ? -36.927 3.535 32.518 1.00 49.59 188 VAL A O 1
ATOM 1498 N N . GLU A 1 189 ? -36.563 2.054 34.186 1.00 50.72 189 GLU A N 1
ATOM 1499 C CA . GLU A 1 189 ? -37.918 2.064 34.726 1.00 50.72 189 GLU A CA 1
ATOM 1500 C C . GLU A 1 189 ? -38.202 3.482 35.225 1.00 50.72 189 GLU A C 1
ATOM 1502 O O . GLU A 1 189 ? -37.462 4.041 36.036 1.00 50.72 189 GLU A O 1
ATOM 1507 N N . LYS A 1 190 ? -39.239 4.104 34.662 1.00 47.69 190 LYS A N 1
ATOM 1508 C CA . LYS A 1 190 ? -39.790 5.340 35.203 1.00 47.69 190 LYS A CA 1
ATOM 1509 C C . LYS A 1 190 ? -40.396 4.995 36.560 1.00 47.69 190 LYS A C 1
ATOM 1511 O O . LYS A 1 190 ? -41.458 4.384 36.596 1.00 47.69 190 LYS A O 1
ATOM 1516 N N . GLU A 1 191 ? -39.738 5.398 37.642 1.00 50.12 191 GLU A N 1
ATOM 1517 C CA . GLU A 1 191 ? -40.412 5.571 38.926 1.00 50.12 191 GLU A CA 1
ATOM 1518 C C . GLU A 1 191 ? -41.554 6.577 38.735 1.00 50.12 191 GLU A C 1
ATOM 1520 O O . GLU A 1 191 ? -41.351 7.709 38.279 1.00 50.12 191 GLU A O 1
ATOM 1525 N N . GLU A 1 192 ? -42.771 6.123 39.030 1.00 54.25 192 GLU A N 1
ATOM 1526 C CA . GLU A 1 192 ? -43.954 6.963 39.143 1.00 54.25 192 GLU A CA 1
ATOM 1527 C C . GLU A 1 192 ? -43.684 8.066 40.165 1.00 54.25 192 GLU A C 1
ATOM 1529 O O . GLU A 1 192 ? -43.461 7.826 41.350 1.00 54.25 192 GLU A O 1
ATOM 1534 N N . THR A 1 193 ? -43.694 9.304 39.685 1.00 45.12 193 THR A N 1
ATOM 1535 C CA . THR A 1 193 ? -43.673 10.488 40.534 1.00 45.12 193 THR A CA 1
ATOM 1536 C C . THR A 1 193 ? -45.016 10.559 41.258 1.00 45.12 193 THR A C 1
ATOM 1538 O O . THR A 1 193 ? -46.028 10.892 40.644 1.00 45.12 193 THR A O 1
ATOM 1541 N N . GLN A 1 194 ? -45.036 10.208 42.545 1.00 54.44 194 GLN A N 1
ATOM 1542 C CA . GLN A 1 194 ? -46.174 10.477 43.420 1.00 54.44 194 GLN A CA 1
ATOM 1543 C C . GLN A 1 194 ? -46.344 11.991 43.586 1.00 54.44 194 GLN A C 1
ATOM 1545 O O . GLN A 1 194 ? -45.387 12.710 43.885 1.00 54.44 194 GLN A O 1
ATOM 1550 N N . GLU A 1 195 ? -47.568 12.465 43.367 1.00 64.88 195 GLU A N 1
ATOM 1551 C CA . GLU A 1 195 ? -47.969 13.849 43.607 1.00 64.88 195 GLU A CA 1
ATOM 1552 C C . GLU A 1 195 ? -47.757 14.226 45.085 1.00 64.88 195 GLU A C 1
ATOM 1554 O O . GLU A 1 195 ? -48.080 13.436 45.979 1.00 64.88 195 GLU A O 1
ATOM 1559 N N . PRO A 1 196 ? -47.232 15.427 45.382 1.00 53.44 196 PRO A N 1
ATOM 1560 C CA . PRO A 1 196 ? -47.147 15.905 46.751 1.00 53.44 196 PRO A CA 1
ATOM 1561 C C . PRO A 1 196 ? -48.550 16.237 47.273 1.00 53.44 196 PRO A C 1
ATOM 1563 O O . PRO A 1 196 ? -49.233 17.114 46.749 1.00 53.44 196 PRO A O 1
ATOM 1566 N N . LEU A 1 197 ? -48.952 15.537 48.336 1.00 55.38 197 LEU A N 1
ATOM 1567 C CA . LEU A 1 197 ? -50.124 15.865 49.142 1.00 55.38 197 LEU A CA 1
ATOM 1568 C C . LEU A 1 197 ? -49.984 17.283 49.707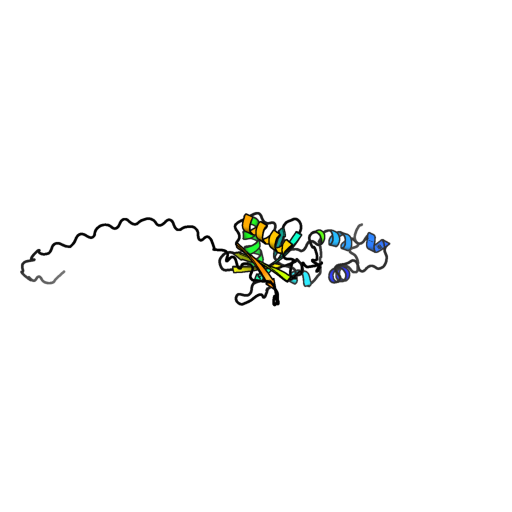 1.00 55.38 197 LEU A C 1
ATOM 1570 O O . LEU A 1 197 ? -49.059 17.592 50.462 1.00 55.38 197 LEU A O 1
ATOM 1574 N N . GLU A 1 198 ? -50.929 18.134 49.326 1.00 54.00 198 GLU A N 1
ATOM 1575 C CA . GLU A 1 198 ? -51.149 19.448 49.909 1.00 54.00 198 GLU A CA 1
ATOM 1576 C C . GLU A 1 198 ? -51.467 19.342 51.409 1.00 54.00 198 GLU A C 1
ATOM 1578 O O . GLU A 1 198 ? -52.238 18.490 51.847 1.00 54.00 198 GLU A O 1
ATOM 1583 N N . GLY A 1 199 ? -50.943 20.298 52.180 1.00 55.94 199 GLY A N 1
ATOM 1584 C CA . GLY A 1 199 ? -51.581 20.737 53.418 1.00 55.94 199 GLY A CA 1
ATOM 1585 C C . GLY A 1 199 ? -50.995 20.196 54.718 1.00 55.94 199 GLY A C 1
ATOM 1586 O O . GLY A 1 199 ? -51.611 19.376 55.390 1.00 55.94 199 GLY A O 1
ATOM 1587 N N . VAL A 1 200 ? -49.891 20.792 55.176 1.00 54.25 200 VAL A N 1
ATOM 1588 C CA . VAL A 1 200 ? -49.657 20.941 56.621 1.00 54.25 200 VAL A CA 1
ATOM 1589 C C . VAL A 1 200 ? -49.422 22.417 56.923 1.00 54.25 200 VAL A C 1
ATOM 1591 O O . VAL A 1 200 ? -48.402 23.001 56.561 1.00 54.25 200 VAL A O 1
ATOM 1594 N N . GLN A 1 201 ? -50.422 23.021 57.568 1.00 54.19 201 GLN A N 1
ATOM 1595 C CA . GLN A 1 201 ? -50.351 24.339 58.186 1.00 54.19 201 GLN A CA 1
ATOM 1596 C C . GLN A 1 201 ? -49.262 24.338 59.265 1.00 54.19 201 GLN A C 1
ATOM 1598 O O . GLN A 1 201 ? -49.391 23.657 60.281 1.00 54.19 201 GLN A O 1
ATOM 1603 N N . LEU A 1 202 ? -48.216 25.140 59.072 1.00 47.38 202 LEU A N 1
ATOM 1604 C CA . LEU A 1 202 ? -47.300 25.522 60.143 1.00 47.38 202 LEU A CA 1
ATOM 1605 C C . LEU A 1 202 ? -47.834 26.793 60.801 1.00 47.38 202 LEU A C 1
ATOM 1607 O O . LEU A 1 202 ? -47.792 27.889 60.241 1.00 47.38 202 LEU A O 1
ATOM 1611 N N . SER A 1 203 ? -48.400 26.595 61.987 1.00 52.59 203 SER A N 1
ATOM 1612 C CA . SER A 1 203 ? -48.839 27.637 62.901 1.00 52.59 203 SER A CA 1
ATOM 1613 C C . SER A 1 203 ? -47.675 28.506 63.376 1.00 52.59 203 SER A C 1
ATOM 1615 O O . SER A 1 203 ? -46.566 28.035 63.617 1.00 52.59 203 SER A O 1
ATOM 1617 N N . LEU A 1 204 ? -48.008 29.784 63.525 1.00 52.06 204 LEU A N 1
ATOM 1618 C CA . LEU A 1 204 ? -47.217 30.906 64.006 1.00 52.06 204 LEU A CA 1
ATOM 1619 C C . LEU A 1 204 ? -46.608 30.748 65.417 1.00 52.06 204 LEU A C 1
ATOM 1621 O O . LEU A 1 204 ? -47.160 30.051 66.266 1.00 52.06 204 LEU A O 1
ATOM 1625 N N . PHE A 1 205 ? -45.603 31.615 65.638 1.00 49.25 205 PHE A N 1
ATOM 1626 C CA . PHE A 1 205 ? -45.118 32.247 66.885 1.00 49.25 205 PHE A CA 1
ATOM 1627 C C . PHE A 1 205 ? -43.872 31.645 67.567 1.00 49.25 205 PHE A C 1
ATOM 1629 O O . PHE A 1 205 ? -43.662 30.439 67.519 1.00 49.25 205 PHE A O 1
ATOM 1636 N N . PRO A 1 206 ? -43.118 32.458 68.338 1.00 55.09 206 PRO A N 1
ATOM 1637 C CA . PRO A 1 206 ? -42.642 33.811 68.039 1.00 55.09 206 PRO A CA 1
ATOM 1638 C C . PRO A 1 206 ? -41.121 33.946 68.255 1.00 55.09 206 PRO A C 1
ATOM 1640 O O . PRO A 1 206 ? -40.452 33.074 68.801 1.00 55.09 206 PRO A O 1
ATOM 1643 N N . ALA A 1 207 ? -40.589 35.085 67.813 1.00 59.38 207 ALA A N 1
ATOM 1644 C CA . ALA A 1 207 ? -39.252 35.546 68.142 1.00 59.38 207 ALA A CA 1
ATOM 1645 C C . ALA A 1 207 ? -39.087 35.714 69.656 1.00 59.38 207 ALA A C 1
ATOM 1647 O O . ALA A 1 207 ? -39.914 36.375 70.277 1.00 59.38 207 ALA A O 1
ATOM 1648 N N . ASP A 1 208 ? -37.977 35.220 70.202 1.00 53.66 208 ASP A N 1
ATOM 1649 C CA . ASP A 1 208 ? -37.425 35.776 71.427 1.00 53.66 208 ASP A CA 1
ATOM 1650 C C . ASP A 1 208 ? -35.895 35.798 71.414 1.00 53.66 208 ASP A C 1
ATOM 1652 O O . ASP A 1 208 ? -35.208 34.866 70.999 1.00 53.66 208 ASP A O 1
ATOM 1656 N N . ASN A 1 209 ? -35.420 36.962 71.848 1.00 55.47 209 ASN A N 1
ATOM 1657 C CA . ASN A 1 209 ? -34.071 37.369 72.211 1.00 55.47 209 ASN A CA 1
ATOM 1658 C C . ASN A 1 209 ? -33.196 36.261 72.820 1.00 55.47 209 ASN A C 1
ATOM 1660 O O . ASN A 1 209 ? -33.696 35.459 73.592 1.00 55.47 209 ASN A O 1
ATOM 1664 N N . ILE A 1 210 ? -31.869 36.361 72.645 1.00 53.88 210 ILE A N 1
ATOM 1665 C CA . ILE A 1 210 ? -30.896 36.448 73.757 1.00 53.88 210 ILE A CA 1
ATOM 1666 C C . ILE A 1 210 ?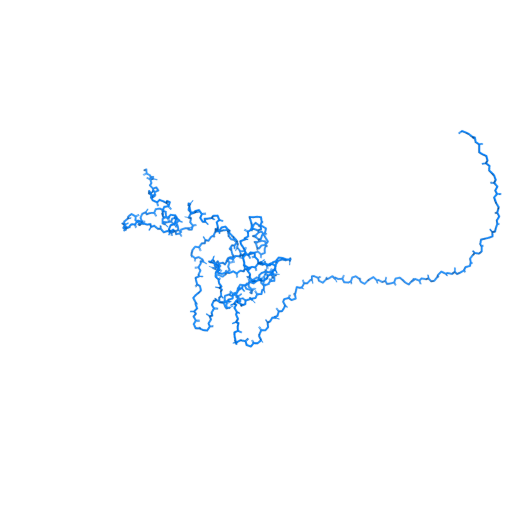 -29.493 36.797 73.214 1.00 53.88 210 ILE A C 1
ATOM 1668 O O . ILE A 1 210 ? -28.865 36.059 72.463 1.00 53.88 210 ILE A O 1
ATOM 1672 N N . ARG A 1 211 ? -29.075 38.013 73.593 1.00 50.94 211 ARG A N 1
ATOM 1673 C CA . ARG A 1 211 ? -27.752 38.490 74.050 1.00 50.94 211 ARG A CA 1
ATOM 1674 C C . ARG A 1 211 ? -26.557 37.514 73.952 1.00 50.94 211 ARG A C 1
ATOM 1676 O O . ARG A 1 211 ? -26.634 36.399 74.434 1.00 50.94 211 ARG A O 1
ATOM 1683 N N . MET A 1 212 ? -25.436 37.903 73.334 1.00 44.31 212 MET A N 1
ATOM 1684 C CA . MET A 1 212 ? -24.344 38.732 73.899 1.00 44.31 212 MET A CA 1
ATOM 1685 C C . MET A 1 212 ? -23.573 38.079 75.077 1.00 44.31 212 MET A C 1
ATOM 1687 O O . MET A 1 212 ? -24.112 37.984 76.173 1.00 44.31 212 MET A O 1
ATOM 1691 N N . TRP A 1 213 ? -22.272 37.842 74.813 1.00 52.50 213 TRP A N 1
ATOM 1692 C CA . TRP A 1 213 ? -21.072 37.769 75.685 1.00 52.50 213 TRP A CA 1
ATOM 1693 C C . TRP A 1 213 ? -20.446 36.391 75.948 1.00 52.50 213 TRP A C 1
ATOM 1695 O O . TRP A 1 213 ? -21.112 35.447 76.364 1.00 52.50 213 TRP A O 1
ATOM 1705 N N . GLY A 1 214 ? -19.126 36.353 75.729 1.00 56.81 214 GLY A N 1
ATOM 1706 C CA . GLY A 1 214 ? -18.196 35.242 75.911 1.00 56.81 214 GLY A CA 1
ATOM 1707 C C . GLY A 1 214 ? -16.952 35.470 75.070 1.00 56.81 214 GLY A C 1
ATOM 1708 O O . GLY A 1 214 ? -16.847 34.785 74.034 1.00 56.81 214 GLY A O 1
#

Foldseek 3Di:
DDDDQPPCLQVCLQVLHDPDPDVVCRVVHPSRVVSLVQDRDHHPCLVVLQFKWWQAPLATKGKFFQDPPDGDGDGDDPVRRVVVCVVCVVLPIDIDRGDDVSRADDDDDDDPWDQFKWKWWDDPPTIMTIAGSVRGGGTPVVLVRVCVVQVVSVTDMDMDGHDDPPDDPDDDPPPPPPPPPPPPPPPDPDDDDDDDDDDDDDDDDDDDDDDDDD

Sequence (214 aa):
MTVSCCSQYQECSDQESCIQSIEEIRRECQYKRKLEQGINYYSHKTEETKGVYLLIDGRMYRVGKRAAYGAYTYPLERQEIKALSDILEKAGLTCTERISSNLCTEEKNEGDERACCKVILTLEEHKYNIHNYDGRALKESTCSKIKNALNKLGFGAAIEVIGARKNYDAVTAIEGRILKPEKKKVQVEKEETQEPLEGVQLSLFPADNIRMWG

Radius of gyration: 32.18 Å; chains: 1; bounding box: 92×50×98 Å

Secondary structure (DSSP, 8-state):
------TTHHHHHHTTS----SHHHHHH-HHHHHHHTT---S-GGGTTT-SEEEEETTEEEEEEEEPSSSS-EEPPPHHHHHHHHHHHHHTT-EEESS--GGG------BTTB-S-EEEEEEETTEEEEEEETTS--B-HHHHHHHHHHHHHTT-EEEEEE-S--SS--------------------------PPPPP----------------

pLDDT: mean 75.14, std 20.93, range [30.25, 98.25]